Protein AF-A0A812LMK4-F1 (afdb_monomer_lite)

Radius of gyration: 30.07 Å; chains: 1; bounding box: 80×80×64 Å

Foldseek 3Di:
DFFDQAPPPRDGDPAFAAALPPRGTHHPVRCCVPVNQWGQANAPRDTDRAFDADSVHRGTHHPVRVCVVPPQDDPPDDRPPDDHDDDPDPPDDDDDDDDDDDDDDDDDDDDDDDDDDYDDDDDDDDDDDDDDDDDDDDDDDDDDDPPPDDDQDALVNDDPDDPLVPADPPPDQFQKKKKFQADFADFQVNVVVQCVVVPCQQQWFKKAFGHDPVVRTTSGIMMTGGPDSVSVVVCQVVQQQDDDPDDPDPTRMHMDRDNQGDDLRVLVVVVVVVVPDCPDPRNDMWGDDSSHTDDSVVVSVVSD

Structure (mmCIF, N/CA/C/O backbone):
data_AF-A0A812LMK4-F1
#
_entry.id   AF-A0A812LMK4-F1
#
loop_
_atom_site.group_PDB
_atom_site.id
_atom_site.type_symbol
_atom_site.label_atom_id
_atom_site.label_alt_id
_atom_site.label_comp_id
_atom_site.label_asym_id
_atom_site.label_entity_id
_atom_site.label_seq_id
_atom_site.pdbx_PDB_ins_code
_atom_site.Cartn_x
_atom_site.Cartn_y
_atom_site.Cartn_z
_atom_site.occupancy
_atom_site.B_iso_or_equiv
_atom_site.auth_seq_id
_atom_site.auth_comp_id
_atom_site.auth_asym_id
_atom_site.auth_atom_id
_atom_site.pdbx_PDB_model_num
ATOM 1 N N . MET A 1 1 ? 14.049 11.723 -18.319 1.00 48.22 1 MET A N 1
ATOM 2 C CA . MET A 1 1 ? 13.308 11.127 -17.183 1.00 48.22 1 MET A CA 1
ATOM 3 C C . MET A 1 1 ? 12.094 10.410 -17.732 1.00 48.22 1 MET A C 1
ATOM 5 O O . MET A 1 1 ? 11.567 10.902 -18.722 1.00 48.22 1 MET A O 1
ATOM 9 N N . PRO A 1 2 ? 11.688 9.249 -17.190 1.00 49.47 2 PRO A N 1
ATOM 10 C CA . PRO A 1 2 ? 10.484 8.586 -17.672 1.00 49.47 2 PRO A CA 1
ATOM 11 C C . PRO A 1 2 ? 9.260 9.469 -17.378 1.00 49.47 2 PRO A C 1
ATOM 13 O O . PRO A 1 2 ? 9.225 10.115 -16.329 1.00 49.47 2 PRO A O 1
ATOM 16 N N . PRO A 1 3 ? 8.274 9.523 -18.282 1.00 64.25 3 PRO A N 1
ATOM 17 C CA . PRO A 1 3 ? 7.123 10.398 -18.125 1.00 64.25 3 PRO A CA 1
ATOM 18 C C . PRO A 1 3 ? 6.244 9.942 -16.951 1.00 64.25 3 PRO A C 1
ATOM 20 O O . PRO A 1 3 ? 5.856 8.773 -16.866 1.00 64.25 3 PRO A O 1
ATOM 23 N N . ALA A 1 4 ? 5.902 10.864 -16.051 1.00 76.88 4 ALA A N 1
ATOM 24 C CA . ALA A 1 4 ? 5.037 10.598 -14.902 1.00 76.88 4 ALA A CA 1
ATOM 25 C C . ALA A 1 4 ? 3.562 10.823 -15.270 1.00 76.88 4 ALA A C 1
ATOM 27 O O . ALA A 1 4 ? 3.239 11.708 -16.065 1.00 76.88 4 ALA A O 1
ATOM 28 N N . SER A 1 5 ? 2.656 10.018 -14.706 1.00 90.25 5 SER A N 1
ATOM 29 C CA . SER A 1 5 ? 1.217 10.213 -14.906 1.00 90.25 5 SER A CA 1
ATOM 30 C C . SER A 1 5 ? 0.716 11.363 -14.033 1.00 90.25 5 SER A C 1
ATOM 32 O O . SER A 1 5 ? 0.919 11.376 -12.816 1.00 90.25 5 SER A O 1
ATOM 34 N N . CYS A 1 6 ? 0.063 12.344 -14.653 1.00 91.69 6 CYS A N 1
ATOM 35 C CA . CYS A 1 6 ? -0.565 13.444 -13.937 1.00 91.69 6 CYS A CA 1
ATOM 36 C C . CYS A 1 6 ? -1.786 12.967 -13.150 1.00 91.69 6 CYS A C 1
ATOM 38 O O . CYS A 1 6 ? -2.730 12.424 -13.716 1.00 91.69 6 CYS A O 1
ATOM 40 N N . THR A 1 7 ? -1.829 13.290 -11.859 1.00 92.50 7 THR A N 1
ATOM 41 C CA . THR A 1 7 ? -2.950 12.946 -10.966 1.00 92.50 7 THR A CA 1
ATOM 42 C C . THR A 1 7 ? -4.293 13.500 -11.460 1.00 92.50 7 THR A C 1
ATOM 44 O O . THR A 1 7 ? -5.336 12.890 -11.236 1.00 92.50 7 THR A O 1
ATOM 47 N N . ARG A 1 8 ? -4.277 14.634 -12.174 1.00 90.00 8 ARG A N 1
ATOM 48 C CA . ARG A 1 8 ? -5.484 15.307 -12.666 1.00 90.00 8 ARG A CA 1
ATOM 49 C C . ARG A 1 8 ? -5.922 14.812 -14.044 1.00 90.00 8 ARG A C 1
ATOM 51 O O . ARG A 1 8 ? -7.017 14.280 -14.166 1.00 90.00 8 ARG A O 1
ATOM 58 N N . CYS A 1 9 ? -5.095 14.972 -15.080 1.00 92.88 9 CYS A N 1
ATOM 59 C CA . CYS A 1 9 ? -5.485 14.590 -16.445 1.00 92.88 9 CYS A CA 1
ATOM 60 C C . CYS A 1 9 ? -5.206 13.122 -16.790 1.00 92.88 9 CYS A C 1
ATOM 62 O O . CYS A 1 9 ? -5.562 12.693 -17.883 1.00 92.88 9 CYS A O 1
ATOM 64 N N . ARG A 1 10 ? -4.551 12.365 -15.897 1.00 91.69 10 ARG A N 1
ATOM 65 C CA . ARG A 1 10 ? -4.157 10.952 -16.072 1.00 91.69 10 ARG A CA 1
ATOM 66 C C . ARG A 1 10 ? -3.216 10.680 -17.252 1.00 91.69 10 ARG A C 1
ATOM 68 O O . ARG A 1 10 ? -2.856 9.533 -17.495 1.00 91.69 10 ARG A O 1
ATOM 75 N N . GLN A 1 11 ? -2.765 11.718 -17.955 1.00 91.12 11 GLN A N 1
ATOM 76 C CA . GLN A 1 11 ? -1.810 11.601 -19.051 1.00 91.12 11 GLN A CA 1
ATOM 77 C C . GLN A 1 11 ? -0.378 11.515 -18.523 1.00 91.12 11 GLN A C 1
ATOM 79 O O . GLN A 1 11 ? -0.018 12.185 -17.553 1.00 91.12 11 GLN A O 1
ATOM 84 N N . HIS A 1 12 ? 0.446 10.737 -19.220 1.00 89.19 12 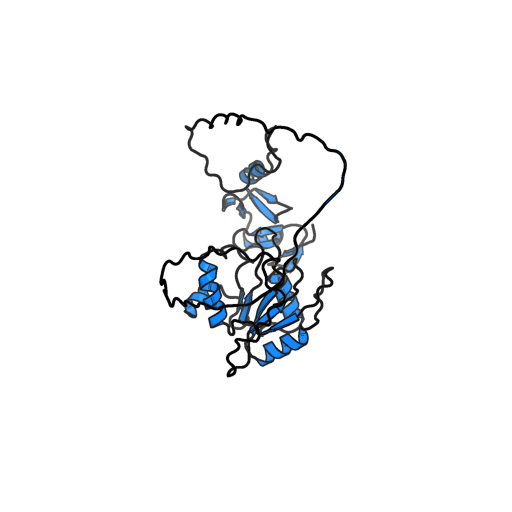HIS A N 1
ATOM 85 C CA . HIS A 1 12 ? 1.892 10.747 -19.048 1.00 89.19 12 HIS A CA 1
ATOM 86 C C . HIS A 1 12 ? 2.472 12.041 -19.619 1.00 89.19 12 HIS A C 1
ATOM 88 O O . HIS A 1 12 ? 2.203 12.402 -20.766 1.00 89.19 12 HIS A O 1
ATOM 94 N N . LYS A 1 13 ? 3.242 12.760 -18.804 1.00 86.56 13 LYS A N 1
ATOM 95 C CA . LYS A 1 13 ? 3.843 14.045 -19.167 1.00 86.56 13 LYS A CA 1
ATOM 96 C C . LYS A 1 13 ? 5.313 14.052 -18.766 1.00 86.56 13 LYS A C 1
ATOM 98 O O . LYS A 1 13 ? 5.702 13.454 -17.765 1.00 86.56 13 LYS A O 1
ATOM 103 N N . GLU A 1 14 ? 6.123 14.732 -19.567 1.00 81.75 14 GLU A N 1
ATOM 104 C CA . GLU A 1 14 ? 7.568 14.849 -19.339 1.00 81.75 14 GLU A CA 1
ATOM 105 C C . GLU A 1 14 ? 7.916 15.950 -18.333 1.00 81.75 14 GLU A C 1
ATOM 107 O O . GLU A 1 14 ? 8.975 15.902 -17.714 1.00 81.75 14 GLU A O 1
ATOM 112 N N . TYR A 1 15 ? 7.018 16.926 -18.151 1.00 81.56 15 TYR A N 1
ATOM 113 C CA . TYR A 1 15 ? 7.233 18.078 -17.285 1.00 81.56 15 TYR A CA 1
ATOM 114 C C . TYR A 1 15 ? 6.087 18.276 -16.287 1.00 81.56 15 TYR A C 1
ATOM 116 O O . TYR A 1 15 ? 4.902 18.218 -16.634 1.00 81.56 15 TYR A O 1
ATOM 124 N N . GLY A 1 16 ? 6.455 18.522 -15.033 1.00 88.94 16 GLY A N 1
ATOM 125 C CA . GLY A 1 16 ? 5.543 18.696 -13.910 1.00 88.94 16 GLY A CA 1
ATOM 126 C C . GLY A 1 16 ? 6.277 18.570 -12.582 1.00 88.94 16 GLY A C 1
ATOM 127 O O . GLY A 1 16 ? 7.503 18.504 -12.553 1.00 88.94 16 GLY A O 1
ATOM 128 N N . HIS A 1 17 ? 5.533 18.565 -11.482 1.00 90.69 17 HIS A N 1
ATOM 129 C CA . HIS A 1 17 ? 6.106 18.499 -10.141 1.00 90.69 17 HIS A CA 1
ATOM 130 C C . HIS A 1 17 ? 5.166 17.812 -9.150 1.00 90.69 17 HIS A C 1
ATOM 132 O O . HIS A 1 17 ? 3.952 17.742 -9.350 1.00 90.69 17 HIS A O 1
ATOM 138 N N . ARG A 1 18 ? 5.738 17.315 -8.055 1.00 90.75 18 ARG A N 1
ATOM 139 C CA . ARG A 1 18 ? 5.025 16.836 -6.877 1.00 90.75 18 ARG A CA 1
ATOM 140 C C . ARG A 1 18 ? 4.669 18.000 -5.980 1.00 90.75 18 ARG A C 1
ATOM 142 O O . ARG A 1 18 ? 5.519 18.821 -5.626 1.00 90.75 18 ARG A O 1
ATOM 149 N N . ASP A 1 19 ? 3.419 18.005 -5.560 1.00 87.88 19 ASP A N 1
ATOM 150 C CA . ASP A 1 19 ? 2.980 18.846 -4.466 1.00 87.88 19 ASP A CA 1
ATOM 151 C C . ASP A 1 19 ? 3.606 18.378 -3.146 1.00 87.88 19 ASP A C 1
ATOM 153 O O . ASP A 1 19 ? 3.711 17.184 -2.869 1.00 87.88 19 ASP A O 1
ATOM 157 N N . VAL A 1 20 ? 4.048 19.322 -2.321 1.00 85.75 20 VAL A N 1
ATOM 158 C CA . VAL A 1 20 ? 4.831 19.013 -1.114 1.00 85.75 20 VAL A CA 1
ATOM 159 C C . VAL A 1 20 ? 3.945 18.523 0.038 1.00 85.75 20 VAL A C 1
ATOM 161 O O . VAL A 1 20 ? 4.450 17.900 0.976 1.00 85.75 20 VAL A O 1
ATOM 164 N N . ASP A 1 21 ? 2.645 18.810 -0.024 1.00 83.75 21 ASP A N 1
ATOM 165 C CA . ASP A 1 21 ? 1.683 18.441 1.013 1.00 83.75 21 ASP A CA 1
ATOM 166 C C . ASP A 1 21 ? 1.002 17.104 0.666 1.00 83.75 21 ASP A C 1
ATOM 168 O O . ASP A 1 21 ? 0.981 16.189 1.486 1.00 83.75 21 ASP A O 1
ATOM 172 N N . SER A 1 22 ? 0.513 16.953 -0.568 1.00 85.94 22 SER A N 1
ATOM 173 C CA . SER A 1 22 ? -0.200 15.754 -1.037 1.00 85.94 22 SER A CA 1
ATOM 174 C C . SER A 1 22 ? 0.688 14.692 -1.689 1.00 85.94 22 SER A C 1
ATOM 176 O O . SER A 1 22 ? 0.255 13.553 -1.845 1.00 85.94 22 SER A O 1
ATOM 178 N N . LEU A 1 23 ? 1.922 15.036 -2.078 1.00 85.94 23 LEU A N 1
ATOM 179 C CA . LEU A 1 23 ? 2.872 14.176 -2.808 1.00 85.94 23 LEU A CA 1
ATOM 180 C C . LEU A 1 23 ? 2.406 13.732 -4.202 1.00 85.94 23 LEU A C 1
ATOM 182 O O . LEU A 1 23 ? 3.125 13.004 -4.895 1.00 85.94 23 LEU A O 1
ATOM 186 N N . TYR A 1 24 ? 1.234 14.189 -4.634 1.00 89.69 24 TYR A N 1
ATOM 187 C CA . TYR A 1 24 ? 0.709 13.938 -5.961 1.00 89.69 24 TYR A CA 1
ATOM 188 C C . TYR A 1 24 ? 1.512 14.692 -7.008 1.00 89.69 24 TYR A C 1
ATOM 190 O O . TYR A 1 24 ? 1.850 15.863 -6.836 1.00 89.69 24 TYR A O 1
ATOM 198 N N . TRP A 1 25 ? 1.810 14.001 -8.107 1.00 92.31 25 TRP A N 1
ATOM 199 C CA . TRP A 1 25 ? 2.475 14.598 -9.253 1.00 92.31 25 TRP A CA 1
ATOM 200 C C . TRP A 1 25 ? 1.433 15.225 -10.179 1.00 92.31 25 TRP A C 1
ATOM 202 O O . TRP A 1 25 ? 0.443 14.585 -10.563 1.00 92.31 25 TRP A O 1
ATOM 212 N N . TYR A 1 26 ? 1.655 16.481 -10.543 1.00 91.56 26 TYR A N 1
ATOM 213 C CA . TYR A 1 26 ? 0.824 17.230 -11.473 1.00 91.56 26 TYR A CA 1
ATOM 214 C C . TYR A 1 26 ? 1.679 17.707 -12.637 1.00 91.56 26 TYR A C 1
ATOM 216 O O . TYR A 1 26 ? 2.778 18.226 -12.435 1.00 91.56 26 TYR A O 1
ATOM 224 N N . CYS A 1 27 ? 1.158 17.572 -13.857 1.00 92.75 27 CYS A N 1
ATOM 225 C CA . CYS A 1 27 ? 1.769 18.253 -14.983 1.00 92.75 27 CYS A CA 1
ATOM 226 C C . CYS A 1 27 ? 1.567 19.761 -14.835 1.00 92.75 27 CYS A C 1
ATOM 228 O O . CYS A 1 27 ? 0.616 20.216 -14.190 1.00 92.75 27 CYS A O 1
ATOM 230 N N . GLU A 1 28 ? 2.455 20.519 -15.462 1.00 87.81 28 GLU A N 1
ATOM 231 C CA . GLU A 1 28 ? 2.482 21.977 -15.367 1.00 87.81 28 GLU A CA 1
ATOM 232 C C . GLU A 1 28 ? 1.136 22.617 -15.741 1.00 87.81 28 GLU A C 1
ATOM 234 O O . GLU A 1 28 ? 0.594 23.400 -14.962 1.00 87.81 28 GLU A O 1
ATOM 239 N N . ASP A 1 29 ? 0.536 22.195 -16.859 1.00 90.06 29 ASP A N 1
ATOM 240 C CA . ASP A 1 29 ? -0.760 22.712 -17.319 1.00 90.06 29 ASP A CA 1
ATOM 241 C C . ASP A 1 29 ? -1.869 22.489 -16.280 1.00 90.06 29 ASP A C 1
ATOM 243 O O . ASP A 1 29 ? -2.577 23.416 -15.891 1.00 90.06 29 ASP A O 1
ATOM 247 N N . CYS A 1 30 ? -1.989 21.257 -15.768 1.00 90.75 30 CYS A N 1
ATOM 248 C CA . CYS A 1 30 ? -3.013 20.899 -14.787 1.00 90.75 30 CYS A CA 1
ATOM 249 C C . CYS A 1 30 ? -2.839 21.642 -13.465 1.00 90.75 30 CYS A C 1
ATOM 251 O O . CYS A 1 30 ? -3.836 21.971 -12.818 1.00 90.75 30 CYS A O 1
ATOM 253 N N . TRP A 1 31 ? -1.593 21.884 -13.056 1.00 88.12 31 TRP A N 1
ATOM 254 C CA . TRP A 1 31 ? -1.306 22.664 -11.863 1.00 88.12 31 TRP A CA 1
ATOM 255 C C . TRP A 1 31 ? -1.716 24.124 -12.047 1.00 88.12 31 TRP A C 1
ATOM 257 O O . TRP A 1 31 ? -2.435 24.667 -11.210 1.00 88.12 31 TRP A O 1
ATOM 267 N N . LEU A 1 32 ? -1.316 24.750 -13.158 1.00 87.00 32 LEU A N 1
ATOM 268 C CA . LEU A 1 32 ? -1.630 26.150 -13.441 1.00 87.00 32 LEU A CA 1
ATOM 269 C C . LEU A 1 32 ? -3.138 26.393 -13.540 1.00 87.00 32 LEU A C 1
ATOM 271 O O . LEU A 1 32 ? -3.617 27.403 -13.028 1.00 87.00 32 LEU A O 1
ATOM 275 N N . THR A 1 33 ? -3.896 25.466 -14.130 1.00 86.81 33 THR A N 1
ATOM 276 C CA . THR A 1 33 ? -5.360 25.581 -14.212 1.00 86.81 33 THR A CA 1
ATOM 277 C C . THR A 1 33 ? -6.044 25.456 -12.849 1.00 86.81 33 THR A C 1
ATOM 279 O O . THR A 1 33 ? -7.076 26.083 -12.630 1.00 86.81 33 THR A O 1
ATOM 282 N N . PHE A 1 34 ? -5.510 24.642 -11.933 1.00 83.00 34 PHE A N 1
ATOM 283 C CA . PHE A 1 34 ? -6.171 24.347 -10.657 1.00 83.00 34 PHE A CA 1
ATOM 284 C C . PHE A 1 34 ? -5.711 25.230 -9.491 1.00 83.00 34 PHE A C 1
ATOM 286 O O . PHE A 1 34 ? -6.539 25.714 -8.726 1.00 83.00 34 PHE A O 1
ATOM 293 N N . CYS A 1 35 ? -4.401 25.432 -9.356 1.00 78.12 35 CYS A N 1
ATOM 294 C CA . CYS A 1 35 ? -3.768 26.136 -8.237 1.00 78.12 35 CYS A CA 1
ATOM 295 C C . CYS A 1 35 ? -3.239 27.527 -8.627 1.00 78.12 35 CYS A C 1
ATOM 297 O O . CYS A 1 35 ? -2.889 28.326 -7.756 1.00 78.12 35 CYS A O 1
ATOM 299 N N . GLY A 1 36 ? -3.144 27.827 -9.927 1.00 84.25 36 GLY A N 1
ATOM 300 C CA . GLY A 1 36 ? -2.504 29.042 -10.427 1.00 84.25 36 GLY A CA 1
ATOM 301 C C . GLY A 1 36 ? -0.974 29.003 -10.329 1.00 84.25 36 GLY A C 1
ATOM 302 O O . GLY A 1 36 ? -0.349 27.947 -10.212 1.00 84.25 36 GLY A O 1
ATOM 303 N N . ARG A 1 37 ? -0.339 30.182 -10.398 1.00 83.00 37 ARG A N 1
ATOM 304 C CA . ARG A 1 37 ? 1.133 30.308 -10.423 1.00 83.00 37 ARG A CA 1
ATOM 305 C C . ARG A 1 37 ? 1.803 30.075 -9.066 1.00 83.00 37 ARG A C 1
ATOM 307 O O . ARG A 1 37 ? 2.982 29.743 -9.027 1.00 83.00 37 ARG A O 1
ATOM 314 N N . ARG A 1 38 ? 1.072 30.228 -7.957 1.00 87.56 38 ARG A N 1
ATOM 315 C CA . ARG A 1 38 ? 1.639 30.092 -6.609 1.00 87.56 38 ARG A CA 1
ATOM 316 C C . ARG A 1 38 ? 1.820 28.620 -6.240 1.00 87.56 38 ARG A C 1
ATOM 318 O O . ARG A 1 38 ? 0.900 27.819 -6.364 1.00 87.56 38 ARG A O 1
ATOM 325 N N . ARG A 1 39 ? 3.008 28.278 -5.749 1.00 90.69 39 ARG A N 1
ATOM 326 C CA . ARG A 1 39 ? 3.435 26.930 -5.359 1.00 90.69 39 ARG A CA 1
ATOM 327 C C . ARG A 1 39 ? 4.081 26.949 -3.991 1.00 90.69 39 ARG A C 1
ATOM 329 O O . ARG A 1 39 ? 4.723 27.926 -3.599 1.00 90.69 39 ARG A O 1
ATOM 336 N N . ARG A 1 40 ? 3.911 25.862 -3.242 1.00 92.31 40 ARG A N 1
ATOM 337 C CA . ARG A 1 40 ? 4.581 25.701 -1.956 1.00 92.31 40 ARG A CA 1
ATOM 338 C C . ARG A 1 40 ? 6.013 25.242 -2.200 1.00 92.31 40 ARG A C 1
ATOM 340 O O . ARG A 1 40 ? 6.237 24.200 -2.801 1.00 92.31 40 ARG A O 1
ATOM 347 N N . CYS A 1 41 ? 6.988 26.005 -1.715 1.00 93.81 41 CYS A N 1
ATOM 348 C CA . CYS A 1 41 ? 8.391 25.608 -1.796 1.00 93.81 41 CYS A CA 1
ATOM 349 C C . CYS A 1 41 ? 8.659 24.368 -0.930 1.00 93.81 41 CYS A C 1
ATOM 351 O O . CYS A 1 41 ? 8.335 24.362 0.261 1.00 93.81 41 CYS A O 1
ATOM 353 N N . ALA A 1 42 ? 9.319 23.353 -1.488 1.00 90.56 42 ALA A N 1
ATOM 354 C CA . ALA A 1 42 ? 9.650 22.127 -0.763 1.00 90.56 42 ALA A CA 1
ATOM 355 C C . ALA A 1 42 ? 10.645 22.326 0.392 1.00 90.56 42 ALA A C 1
ATOM 357 O O . ALA A 1 42 ? 10.665 21.524 1.328 1.00 90.56 42 ALA A O 1
ATOM 358 N N . LEU A 1 43 ? 11.434 23.406 0.359 1.00 89.50 43 LEU A N 1
ATOM 359 C CA . LEU A 1 43 ? 12.387 23.741 1.416 1.00 89.50 43 LEU A CA 1
ATOM 360 C C . LEU A 1 43 ? 11.768 24.633 2.501 1.00 89.50 43 LEU A C 1
ATOM 362 O O . LEU A 1 43 ? 11.670 24.218 3.650 1.00 89.50 43 LEU A O 1
ATOM 366 N N . CYS A 1 44 ? 11.339 25.851 2.154 1.00 92.25 44 CYS A N 1
ATOM 367 C CA . CYS A 1 44 ? 10.867 26.830 3.144 1.00 92.25 44 CYS A CA 1
ATOM 368 C C . CYS A 1 44 ? 9.364 26.761 3.444 1.00 92.25 44 CYS A C 1
ATOM 370 O O . CYS A 1 44 ? 8.886 27.503 4.296 1.00 92.25 44 CYS A O 1
ATOM 372 N N . ARG A 1 45 ? 8.606 25.914 2.733 1.00 92.44 45 ARG A N 1
ATOM 373 C CA . ARG A 1 45 ? 7.150 25.723 2.884 1.00 92.44 45 ARG A CA 1
ATOM 374 C C . ARG A 1 45 ? 6.284 26.964 2.635 1.00 92.44 45 ARG A C 1
ATOM 376 O O . ARG A 1 45 ? 5.066 26.881 2.785 1.00 92.44 45 ARG A O 1
ATOM 383 N N . ALA A 1 46 ? 6.862 28.080 2.194 1.00 91.38 46 ALA A N 1
ATOM 384 C CA . ALA A 1 46 ? 6.122 29.278 1.809 1.00 91.38 46 ALA A CA 1
ATOM 385 C C . ALA A 1 46 ? 5.505 29.142 0.405 1.00 91.38 46 ALA A C 1
ATOM 387 O O . ALA A 1 46 ? 6.109 28.540 -0.486 1.00 91.38 46 ALA A O 1
ATOM 388 N N . LEU A 1 47 ? 4.326 29.744 0.207 1.00 92.69 47 LEU A N 1
ATOM 389 C CA . LEU A 1 47 ? 3.701 29.908 -1.109 1.00 92.69 47 LEU A CA 1
ATOM 390 C C . LEU A 1 47 ? 4.377 31.049 -1.874 1.00 92.69 47 LEU A C 1
ATOM 392 O O . LEU A 1 47 ? 4.312 32.205 -1.445 1.00 92.69 47 LEU A O 1
ATOM 396 N N . LYS A 1 48 ? 4.990 30.724 -3.008 1.00 94.19 48 LYS A N 1
ATOM 397 C CA . LYS A 1 48 ? 5.748 31.631 -3.876 1.00 94.19 48 LYS A CA 1
ATOM 398 C C . LYS A 1 48 ? 5.326 31.416 -5.331 1.00 94.19 48 LYS A C 1
ATOM 400 O O . LYS A 1 48 ? 4.814 30.359 -5.667 1.00 94.19 48 LYS A O 1
ATOM 405 N N . ASP A 1 49 ? 5.477 32.425 -6.162 1.00 91.94 49 ASP A N 1
ATOM 406 C CA . ASP A 1 49 ? 5.071 32.465 -7.573 1.00 91.94 49 ASP A CA 1
ATOM 407 C C . ASP A 1 49 ? 6.218 32.172 -8.549 1.00 91.94 49 ASP A C 1
ATOM 409 O O . ASP A 1 49 ? 5.961 31.720 -9.662 1.00 91.94 49 ASP A O 1
ATOM 413 N N . GLU A 1 50 ? 7.467 32.348 -8.114 1.00 88.75 50 GLU A N 1
ATOM 414 C CA . GLU A 1 50 ? 8.663 32.082 -8.918 1.00 88.75 50 GLU A CA 1
ATOM 415 C C . GLU A 1 50 ? 9.589 31.038 -8.284 1.00 88.75 50 GLU A C 1
ATOM 417 O O . GLU A 1 50 ? 9.820 31.017 -7.066 1.00 88.75 50 GLU A O 1
ATOM 422 N N . GLY A 1 51 ? 10.129 30.150 -9.122 1.00 91.06 51 GLY A N 1
ATOM 423 C CA . GLY A 1 51 ? 10.961 29.039 -8.683 1.00 91.06 51 GLY A CA 1
ATOM 424 C C . GLY A 1 51 ? 11.222 27.992 -9.760 1.00 91.06 51 GLY A C 1
ATOM 425 O O . GLY A 1 51 ? 10.727 28.093 -10.880 1.00 91.06 51 GLY A O 1
ATOM 426 N N . HIS A 1 52 ? 11.968 26.956 -9.388 1.00 87.56 52 HIS A N 1
ATOM 427 C CA . HIS A 1 52 ? 12.379 25.867 -10.268 1.00 87.56 52 HIS A CA 1
ATOM 428 C C . HIS A 1 52 ? 11.936 24.509 -9.727 1.00 87.56 52 HIS A C 1
ATOM 430 O O . HIS A 1 52 ? 11.856 24.288 -8.517 1.00 87.56 52 HIS A O 1
ATOM 436 N N . VAL A 1 53 ? 11.663 23.585 -10.647 1.00 85.56 53 VAL A N 1
ATOM 437 C CA . VAL A 1 53 ? 11.421 22.180 -10.323 1.00 85.56 53 VAL A CA 1
ATOM 438 C C . VAL A 1 53 ? 12.747 21.436 -10.343 1.00 85.56 53 VAL A C 1
ATOM 440 O O . VAL A 1 53 ? 13.479 21.474 -11.332 1.00 85.56 53 VAL A O 1
ATOM 443 N N . ASP A 1 54 ? 13.038 20.728 -9.257 1.00 82.25 54 ASP A N 1
ATOM 444 C CA . ASP A 1 54 ? 14.110 19.751 -9.240 1.00 82.25 54 ASP A CA 1
ATOM 445 C C . ASP A 1 54 ? 13.735 18.567 -10.112 1.00 82.25 54 ASP A C 1
ATOM 447 O O . ASP A 1 54 ? 12.853 17.795 -9.755 1.00 82.25 54 ASP A O 1
ATOM 451 N N . GLN A 1 55 ? 14.445 18.392 -11.217 1.00 76.12 55 GLN A N 1
ATOM 452 C CA . GLN A 1 55 ? 14.223 17.265 -12.108 1.00 76.12 55 GLN A CA 1
ATOM 453 C C . GLN A 1 55 ? 14.446 15.922 -11.381 1.00 76.12 55 GLN A C 1
ATOM 455 O O . GLN A 1 55 ? 13.763 14.948 -11.657 1.00 76.12 55 GLN A O 1
ATOM 460 N N . VAL A 1 56 ? 15.362 15.841 -10.410 1.00 72.69 56 VAL A N 1
ATOM 461 C CA . VAL A 1 56 ? 15.690 14.573 -9.731 1.00 72.69 56 VAL A CA 1
ATOM 462 C C . VAL A 1 56 ? 14.630 14.169 -8.706 1.00 72.69 56 VAL A C 1
ATOM 464 O O . VAL A 1 56 ? 14.339 12.983 -8.549 1.00 72.69 56 VAL A O 1
ATOM 467 N N . LEU A 1 57 ? 14.088 15.137 -7.966 1.00 78.31 57 LEU A N 1
ATOM 468 C CA . LEU A 1 57 ? 13.132 14.888 -6.880 1.00 78.31 57 LEU A CA 1
ATOM 469 C C . LEU A 1 57 ? 11.679 15.205 -7.261 1.00 78.31 57 LEU A C 1
ATOM 471 O O . LEU A 1 57 ? 10.771 14.938 -6.473 1.00 78.31 57 LEU A O 1
ATOM 475 N N . ASP A 1 58 ? 11.470 15.790 -8.437 1.00 86.75 58 ASP A N 1
ATOM 476 C CA . ASP A 1 58 ? 10.220 16.366 -8.932 1.00 86.75 58 ASP A CA 1
ATOM 477 C C . ASP A 1 58 ? 9.603 17.421 -8.001 1.00 86.75 58 ASP A C 1
ATOM 479 O O . ASP A 1 58 ? 8.418 17.703 -8.108 1.00 86.75 58 ASP A O 1
ATOM 483 N N . TYR A 1 59 ? 10.346 18.012 -7.064 1.00 91.12 59 TYR A N 1
ATOM 484 C CA . TYR A 1 59 ? 9.797 19.031 -6.163 1.00 91.12 59 TYR A CA 1
ATOM 485 C C . TYR A 1 59 ? 10.060 20.440 -6.669 1.00 91.12 59 TYR A C 1
ATOM 487 O O . TYR A 1 59 ? 11.139 20.741 -7.174 1.00 91.12 59 TYR A O 1
ATOM 495 N N . TRP A 1 60 ? 9.094 21.329 -6.456 1.00 92.81 60 TRP A N 1
ATOM 496 C CA . TRP A 1 60 ? 9.258 22.747 -6.742 1.00 92.81 60 TRP A CA 1
ATOM 497 C C . TRP A 1 60 ? 9.892 23.504 -5.563 1.00 92.81 60 TRP A C 1
ATOM 499 O O . TRP A 1 60 ? 9.513 23.330 -4.399 1.00 92.81 60 TRP A O 1
ATOM 509 N N . TYR A 1 61 ? 10.846 24.382 -5.865 1.00 91.12 61 TYR A N 1
ATOM 510 C CA . TYR A 1 61 ? 11.542 25.247 -4.915 1.00 91.12 61 TYR A CA 1
ATOM 511 C C . TYR A 1 61 ? 11.458 26.693 -5.387 1.00 91.12 61 TYR A C 1
ATOM 513 O O . TYR A 1 61 ? 11.691 26.970 -6.558 1.00 91.12 61 TYR A O 1
ATOM 521 N N . CYS A 1 62 ? 11.198 27.632 -4.477 1.00 95.31 62 CYS A N 1
ATOM 522 C CA . CYS A 1 62 ? 11.287 29.049 -4.824 1.00 95.31 62 CYS A CA 1
ATOM 523 C C . CYS A 1 62 ? 12.734 29.455 -5.145 1.00 95.31 62 CYS A C 1
ATOM 525 O O . CYS A 1 62 ? 13.661 28.839 -4.610 1.00 95.31 62 CYS A O 1
ATOM 527 N N . LEU A 1 63 ? 12.927 30.508 -5.950 1.00 88.88 63 LEU A N 1
ATOM 528 C CA . LEU A 1 63 ? 14.258 30.933 -6.425 1.00 88.88 63 LEU A CA 1
ATOM 529 C C . LEU A 1 63 ? 15.322 31.014 -5.306 1.00 88.88 63 LEU A C 1
ATOM 531 O O . LEU A 1 63 ? 16.327 30.316 -5.413 1.00 88.88 63 LEU A O 1
ATOM 535 N N . PRO A 1 64 ? 15.088 31.676 -4.148 1.00 90.31 64 PRO A N 1
ATOM 536 C CA . PRO A 1 64 ? 16.113 31.752 -3.098 1.00 90.31 64 PRO A CA 1
ATOM 537 C C . PRO A 1 64 ? 16.479 30.395 -2.474 1.00 90.31 64 PRO A C 1
ATOM 539 O O . PRO A 1 64 ? 17.588 30.196 -1.978 1.00 90.31 64 PRO A O 1
ATOM 542 N N . CYS A 1 65 ? 15.524 29.459 -2.433 1.00 89.56 65 CYS A N 1
ATOM 543 C CA . CYS A 1 65 ? 15.761 28.107 -1.927 1.00 89.56 65 CYS A CA 1
ATOM 544 C C . CYS A 1 65 ? 16.451 27.225 -2.967 1.00 89.56 65 CYS A C 1
ATOM 546 O O . CYS A 1 65 ? 17.214 26.340 -2.585 1.00 89.56 65 CYS A O 1
ATOM 548 N N . TRP A 1 66 ? 16.172 27.460 -4.250 1.00 88.12 66 TRP A N 1
ATOM 549 C CA . TRP A 1 66 ? 16.846 26.806 -5.360 1.00 88.12 66 TRP A CA 1
ATOM 550 C C . TRP A 1 66 ? 18.318 27.210 -5.411 1.00 88.12 66 TRP A C 1
ATOM 552 O O . TRP A 1 66 ? 19.169 26.332 -5.331 1.00 88.12 66 TRP A O 1
ATOM 562 N N . ASP A 1 67 ? 18.616 28.510 -5.382 1.00 82.81 67 ASP A N 1
ATOM 563 C CA . ASP A 1 67 ? 19.990 29.026 -5.429 1.00 82.81 67 ASP A CA 1
ATOM 564 C C . ASP A 1 67 ? 20.842 28.483 -4.283 1.00 82.81 67 ASP A C 1
ATOM 566 O O . ASP A 1 67 ? 21.966 28.035 -4.489 1.00 82.81 67 ASP A O 1
ATOM 570 N N . ARG A 1 68 ? 20.287 28.434 -3.065 1.00 81.19 68 ARG A N 1
ATOM 571 C CA . ARG A 1 68 ? 20.973 27.843 -1.906 1.00 81.19 68 ARG A CA 1
ATOM 572 C C . ARG A 1 68 ? 21.248 26.350 -2.089 1.00 81.19 68 ARG A C 1
ATOM 574 O O . ARG A 1 68 ? 22.231 25.840 -1.565 1.00 81.19 68 ARG A O 1
ATOM 581 N N . ARG A 1 69 ? 20.352 25.647 -2.776 1.00 77.38 69 ARG A N 1
ATOM 582 C CA . ARG A 1 69 ? 20.436 24.204 -3.001 1.00 77.38 69 ARG A CA 1
ATOM 583 C C . ARG A 1 69 ? 21.406 23.848 -4.125 1.00 77.38 69 ARG A C 1
ATOM 585 O O . ARG A 1 69 ? 22.033 22.798 -4.052 1.00 77.38 69 ARG A O 1
ATOM 592 N N . THR A 1 70 ? 21.498 24.683 -5.155 1.00 76.31 70 THR A N 1
ATOM 593 C CA . THR A 1 70 ? 22.377 24.474 -6.313 1.00 76.31 70 THR A CA 1
ATOM 594 C C . THR A 1 70 ? 23.689 25.246 -6.219 1.00 76.31 70 THR A C 1
ATOM 596 O O . THR A 1 70 ? 24.511 25.141 -7.126 1.00 76.31 70 THR A O 1
ATOM 599 N N . ALA A 1 71 ? 23.897 26.019 -5.149 1.00 71.94 71 ALA A N 1
ATOM 600 C CA . ALA A 1 71 ? 25.149 26.716 -4.908 1.00 71.94 71 ALA A CA 1
ATOM 601 C C . ALA A 1 71 ? 26.317 25.713 -4.909 1.00 71.94 71 ALA A C 1
ATOM 603 O O . ALA A 1 71 ? 26.235 24.676 -4.241 1.00 71.94 71 ALA A O 1
ATOM 604 N N . PRO A 1 72 ? 27.407 25.998 -5.641 1.00 58.53 72 PRO A N 1
ATOM 605 C CA . PRO A 1 72 ? 28.592 25.158 -5.602 1.00 58.53 72 PRO A CA 1
ATOM 606 C C . PRO A 1 72 ? 29.139 25.111 -4.172 1.00 58.53 72 PRO A C 1
ATOM 608 O O . PRO A 1 72 ? 29.166 26.124 -3.469 1.00 58.53 72 PRO A O 1
ATOM 611 N N . ALA A 1 73 ? 29.569 23.924 -3.738 1.00 55.62 73 ALA A N 1
ATOM 612 C CA . ALA A 1 73 ? 30.187 23.766 -2.430 1.00 55.62 73 ALA A CA 1
ATOM 613 C C . ALA A 1 73 ? 31.420 24.686 -2.326 1.00 55.62 73 ALA A C 1
ATOM 615 O O . ALA A 1 73 ? 32.189 24.780 -3.289 1.00 55.62 73 ALA A O 1
ATOM 616 N N . PRO A 1 74 ? 31.638 25.365 -1.184 1.00 59.78 74 PRO A N 1
ATOM 617 C CA . PRO A 1 74 ? 32.852 26.141 -0.992 1.00 59.78 74 PRO A CA 1
ATOM 618 C C . PRO A 1 74 ? 34.085 25.227 -1.121 1.00 59.78 74 PRO A C 1
ATOM 620 O O . PRO A 1 74 ? 34.027 24.055 -0.726 1.00 59.78 74 PRO A O 1
ATOM 623 N N . PRO A 1 75 ? 35.202 25.735 -1.671 1.00 54.41 75 PRO A N 1
ATOM 624 C CA . PRO A 1 75 ? 36.398 24.932 -1.892 1.00 54.41 75 PRO A CA 1
ATOM 625 C C . PRO A 1 75 ? 36.879 24.316 -0.571 1.00 54.41 75 PRO A C 1
ATOM 627 O O . PRO A 1 75 ? 37.105 25.020 0.410 1.00 54.41 75 PRO A O 1
ATOM 630 N N . GLY A 1 76 ? 36.997 22.985 -0.549 1.00 60.50 76 GLY A N 1
ATOM 631 C CA . GLY A 1 76 ? 37.393 22.206 0.630 1.00 60.50 76 GLY A CA 1
ATOM 632 C C . GLY A 1 76 ? 36.259 21.465 1.351 1.00 60.50 76 GLY A C 1
ATOM 633 O O . GLY A 1 76 ? 36.547 20.693 2.263 1.00 60.50 76 GLY A O 1
ATOM 634 N N . TYR A 1 77 ? 34.994 21.629 0.943 1.00 50.44 77 TYR A N 1
ATOM 635 C CA . TYR A 1 77 ? 33.866 20.851 1.474 1.00 50.44 77 TYR A CA 1
ATOM 636 C C . TYR A 1 77 ? 33.389 19.763 0.499 1.00 50.44 77 TYR A C 1
ATOM 638 O O . TYR A 1 77 ? 33.368 19.944 -0.716 1.00 50.44 77 TYR A O 1
ATOM 646 N N . SER A 1 78 ? 33.004 18.610 1.061 1.00 46.50 78 SER A N 1
ATOM 647 C CA . SER A 1 78 ? 32.427 17.463 0.343 1.00 46.50 78 SER A CA 1
ATOM 648 C C . SER A 1 78 ? 31.192 17.871 -0.487 1.00 46.50 78 SER A C 1
ATOM 650 O O . SER A 1 78 ? 30.451 18.747 -0.032 1.00 46.50 78 SER A O 1
ATOM 652 N N . PRO A 1 79 ? 30.882 17.208 -1.627 1.00 48.25 79 PRO A N 1
ATOM 653 C CA . PRO A 1 79 ? 29.749 17.543 -2.511 1.00 48.25 79 PRO A CA 1
ATOM 654 C C . PRO A 1 79 ? 28.350 17.481 -1.868 1.00 48.25 79 PRO A C 1
ATOM 656 O O . PRO A 1 79 ? 27.351 17.703 -2.544 1.00 48.25 79 PRO A O 1
ATOM 659 N N . TYR A 1 80 ? 28.264 17.140 -0.580 1.00 49.44 80 TYR A N 1
ATOM 660 C CA . TYR A 1 80 ? 27.030 16.901 0.167 1.00 49.44 80 TYR A CA 1
ATOM 661 C C . TYR A 1 80 ? 26.781 17.901 1.311 1.00 49.44 80 TYR A C 1
ATOM 663 O O . TYR A 1 80 ? 26.044 17.593 2.249 1.00 49.44 80 TYR A O 1
ATOM 671 N N . TRP A 1 81 ? 27.366 19.100 1.260 1.00 38.53 81 TRP A N 1
ATOM 672 C CA . TRP A 1 81 ? 27.091 20.153 2.241 1.00 38.53 81 TRP A CA 1
ATOM 673 C C . TRP A 1 81 ? 26.027 21.160 1.749 1.00 38.53 81 TRP A C 1
ATOM 675 O O . TRP A 1 81 ? 26.310 21.848 0.768 1.00 38.53 81 TRP A O 1
ATOM 685 N N . PRO A 1 82 ? 24.867 21.352 2.432 1.00 50.38 82 PRO A N 1
ATOM 686 C CA . PRO A 1 82 ? 24.230 20.528 3.478 1.00 50.38 82 PRO A CA 1
ATOM 687 C C . PRO A 1 82 ? 22.782 20.039 3.139 1.00 50.38 82 PRO A C 1
ATOM 689 O O . PRO A 1 82 ? 22.090 20.659 2.329 1.00 50.38 82 PRO A O 1
ATOM 692 N N . PRO A 1 83 ? 22.256 18.965 3.786 1.00 40.94 83 PRO A N 1
ATOM 693 C CA . PRO A 1 83 ? 20.835 18.574 3.756 1.00 40.94 83 PRO A CA 1
ATOM 694 C C . PRO A 1 83 ? 19.995 19.275 4.863 1.00 40.94 83 PRO A C 1
ATOM 696 O O . PRO A 1 83 ? 20.553 19.947 5.732 1.00 40.94 83 PRO A O 1
ATOM 699 N N . PRO A 1 84 ? 18.645 19.188 4.829 1.00 45.53 84 PRO A N 1
ATOM 700 C CA . PRO A 1 84 ? 17.749 20.191 5.403 1.00 45.53 84 PRO A CA 1
ATOM 701 C C . PRO A 1 84 ? 17.529 19.996 6.907 1.00 45.53 84 PRO A C 1
ATOM 703 O O . PRO A 1 84 ? 17.076 18.940 7.343 1.00 45.53 84 PRO A O 1
ATOM 706 N N . GLY A 1 85 ? 17.784 21.050 7.682 1.00 46.88 85 GLY A N 1
ATOM 707 C CA . GLY A 1 85 ? 17.495 21.092 9.118 1.00 46.88 85 GLY A CA 1
ATOM 708 C C . GLY A 1 85 ? 18.710 21.474 9.953 1.00 46.88 85 GLY A C 1
ATOM 709 O O . GLY A 1 85 ? 19.220 20.664 10.714 1.00 46.88 85 GLY A O 1
ATOM 710 N N . GLY A 1 86 ? 19.169 22.714 9.813 1.00 34.44 86 GLY A N 1
ATOM 711 C CA . GLY A 1 86 ? 20.171 23.306 10.690 1.00 34.44 86 GLY A CA 1
ATOM 712 C C . GLY A 1 86 ? 19.788 24.754 10.928 1.00 34.44 86 GLY A C 1
ATOM 713 O O . GLY A 1 86 ? 20.032 25.615 10.088 1.00 34.44 86 GLY A O 1
ATOM 714 N N . TYR A 1 87 ? 19.104 24.995 12.038 1.00 40.22 87 TYR A N 1
ATOM 715 C CA . TYR A 1 87 ? 18.992 26.305 12.672 1.00 40.22 87 TYR A CA 1
ATOM 716 C C . TYR A 1 87 ? 20.374 26.969 12.664 1.00 40.22 87 TYR A C 1
ATOM 718 O O . TYR A 1 87 ? 21.366 26.353 13.054 1.00 40.22 87 TYR A O 1
ATOM 726 N N . ALA A 1 88 ? 20.438 28.215 12.195 1.00 37.59 88 ALA A N 1
ATOM 727 C CA . ALA A 1 88 ? 21.615 29.043 12.388 1.00 37.59 88 ALA A CA 1
ATOM 728 C C . ALA A 1 88 ? 21.895 29.106 13.896 1.00 37.59 88 ALA A C 1
ATOM 730 O O . ALA A 1 88 ? 21.034 29.538 14.665 1.00 37.59 88 ALA A O 1
ATOM 731 N N . ALA A 1 89 ? 23.064 28.631 14.325 1.00 39.84 89 ALA A N 1
ATOM 732 C CA . ALA A 1 89 ? 23.533 28.909 15.672 1.00 39.84 89 ALA A CA 1
ATOM 733 C C . ALA A 1 89 ? 23.704 30.436 15.807 1.00 39.84 89 ALA A C 1
ATOM 735 O O . ALA A 1 89 ? 24.222 31.063 14.876 1.00 39.84 89 ALA A O 1
ATOM 736 N N . PRO A 1 90 ? 23.261 31.056 16.914 1.00 39.09 90 PRO A N 1
ATOM 737 C CA . PRO A 1 90 ? 23.502 32.474 17.147 1.00 39.09 90 PRO A CA 1
ATOM 738 C C . PRO A 1 90 ? 25.016 32.761 17.207 1.00 39.09 90 PRO A C 1
ATOM 740 O O . PRO A 1 90 ? 25.795 31.885 17.600 1.00 39.09 90 PRO A O 1
ATOM 743 N N . PRO A 1 91 ? 25.458 33.966 16.810 1.00 40.09 91 PRO A N 1
ATOM 744 C CA . PRO A 1 91 ? 26.875 34.303 16.752 1.00 40.09 91 PRO A CA 1
ATOM 745 C C . PRO A 1 91 ? 27.452 34.362 18.173 1.00 40.09 91 PRO A C 1
ATOM 747 O O . PRO A 1 91 ? 26.965 35.130 18.999 1.00 40.09 91 PRO A O 1
ATOM 750 N N . GLY A 1 92 ? 28.478 33.556 18.472 1.00 41.09 92 GLY A N 1
ATOM 751 C CA . GLY A 1 92 ? 29.176 33.655 19.762 1.00 41.09 92 GLY A CA 1
ATOM 752 C C . GLY A 1 92 ? 30.014 32.465 20.237 1.00 41.09 92 GLY A C 1
ATOM 753 O O . GLY A 1 92 ? 30.719 32.619 21.227 1.00 41.09 92 GLY A O 1
ATOM 754 N N . TYR A 1 93 ? 29.997 31.302 19.577 1.00 36.72 93 TYR A N 1
ATOM 755 C CA . TYR A 1 93 ? 30.823 30.162 20.007 1.00 36.72 93 TYR A CA 1
ATOM 756 C C . TYR A 1 93 ? 32.063 29.971 19.118 1.00 36.72 93 TYR A C 1
ATOM 758 O O . TYR A 1 93 ? 31.909 29.828 17.902 1.00 36.72 93 TYR A O 1
ATOM 766 N N . PRO A 1 94 ? 33.287 29.944 19.685 1.00 44.50 94 PRO A N 1
ATOM 767 C CA . PRO A 1 94 ? 34.492 29.618 18.932 1.00 44.50 94 PRO A CA 1
ATOM 768 C C . PRO A 1 94 ? 34.563 28.104 18.644 1.00 44.50 94 PRO A C 1
ATOM 770 O O . PRO A 1 94 ? 34.002 27.305 19.401 1.00 44.50 94 PRO A O 1
ATOM 773 N N . PRO A 1 95 ? 35.241 27.680 17.562 1.00 44.91 95 PRO A N 1
ATOM 774 C CA . PRO A 1 95 ? 35.365 26.267 17.214 1.00 44.91 95 PRO A CA 1
ATOM 775 C C . PRO A 1 95 ? 36.232 25.510 18.240 1.00 44.91 95 PRO A C 1
ATOM 777 O O . PRO A 1 95 ? 37.221 26.066 18.726 1.00 44.91 95 PRO A O 1
ATOM 780 N N . PRO A 1 96 ? 35.916 24.240 18.562 1.00 44.56 96 PRO A N 1
ATOM 781 C CA . PRO A 1 96 ? 36.765 23.435 19.430 1.00 44.56 96 PRO A CA 1
ATOM 782 C C . PRO A 1 96 ? 38.078 23.096 18.712 1.00 44.56 96 PRO A C 1
ATOM 784 O O . PRO A 1 96 ? 38.090 22.487 17.641 1.00 44.56 96 PRO A O 1
ATOM 787 N N . GLY A 1 97 ? 39.177 23.542 19.323 1.00 34.88 97 GLY A N 1
ATOM 788 C CA . GLY A 1 97 ? 40.549 23.255 18.925 1.00 34.88 97 GLY A CA 1
ATOM 789 C C . GLY A 1 97 ? 40.905 21.769 19.011 1.00 34.88 97 GLY A C 1
ATOM 790 O O . GLY A 1 97 ? 40.212 20.966 19.635 1.00 34.88 97 GLY A O 1
ATOM 791 N N . GLY A 1 98 ? 41.992 21.427 18.321 1.00 35.38 98 GLY A N 1
ATOM 792 C CA . GLY A 1 98 ? 42.421 20.065 18.031 1.00 35.38 98 GLY A CA 1
ATOM 793 C C . GLY A 1 98 ? 42.674 19.180 19.250 1.00 35.38 98 GLY A C 1
ATOM 794 O O . GLY A 1 98 ? 43.152 19.619 20.294 1.00 35.38 98 GLY A O 1
ATOM 795 N N . TYR A 1 99 ? 42.395 17.893 19.067 1.00 37.53 99 TYR A N 1
ATOM 796 C CA . TYR A 1 99 ? 42.807 16.843 19.989 1.00 37.53 99 TYR A CA 1
ATOM 797 C C . TYR A 1 99 ? 44.254 16.409 19.684 1.00 37.53 99 TYR A C 1
ATOM 799 O O . TYR A 1 99 ? 44.589 16.222 18.511 1.00 37.53 99 TYR A O 1
ATOM 807 N N . PRO A 1 100 ? 45.114 16.229 20.703 1.00 40.09 100 PRO A N 1
ATOM 808 C CA . PRO A 1 100 ? 46.471 15.708 20.534 1.00 40.09 100 PRO A CA 1
ATOM 809 C C . PRO A 1 100 ? 46.481 14.176 20.328 1.00 40.09 100 PRO A C 1
ATOM 811 O O . PRO A 1 100 ? 45.529 13.497 20.727 1.00 40.09 100 PRO A O 1
ATOM 814 N N . PRO A 1 101 ? 47.543 13.605 19.723 1.00 44.34 101 PRO A N 1
ATOM 815 C CA . PRO A 1 101 ? 47.627 12.173 19.438 1.00 44.34 101 PRO A CA 1
ATOM 816 C C . PRO A 1 101 ? 48.007 11.351 20.686 1.00 44.34 101 PRO A C 1
ATOM 818 O O . PRO A 1 101 ? 48.778 11.829 21.522 1.00 44.34 101 PRO A O 1
ATOM 821 N N . PRO A 1 102 ? 47.529 10.097 20.818 1.00 42.59 102 PRO A N 1
ATOM 822 C CA . PRO A 1 102 ? 47.947 9.218 21.900 1.00 42.59 102 PRO A CA 1
ATOM 823 C C . PRO A 1 102 ? 49.316 8.581 21.627 1.00 42.59 102 PRO A C 1
ATOM 825 O O . PRO A 1 102 ? 49.623 8.119 20.528 1.00 42.59 102 PRO A O 1
ATOM 828 N N . LEU A 1 103 ? 50.123 8.566 22.686 1.00 33.38 103 LEU A N 1
ATOM 829 C CA . LEU A 1 103 ? 51.461 8.003 22.772 1.00 33.38 103 LEU A CA 1
ATOM 830 C C . LEU A 1 103 ? 51.435 6.486 23.045 1.00 33.38 103 LEU A C 1
ATOM 832 O O . LEU A 1 103 ? 50.599 5.990 23.796 1.00 33.38 103 LEU A O 1
ATOM 836 N N . HIS A 1 104 ? 52.488 5.844 22.539 1.00 37.81 104 HIS A N 1
ATOM 837 C CA . HIS A 1 104 ? 53.151 4.599 22.951 1.00 37.81 104 HIS A CA 1
ATOM 838 C C . HIS A 1 104 ? 52.986 3.295 22.131 1.00 37.81 104 HIS A C 1
ATOM 840 O O . HIS A 1 104 ? 51.897 2.975 21.660 1.00 37.81 104 HIS A O 1
ATOM 846 N N . PRO A 1 105 ? 54.105 2.545 21.950 1.00 46.09 105 PRO A N 1
ATOM 847 C CA . PRO A 1 105 ? 54.302 1.566 20.884 1.00 46.09 105 PRO A CA 1
ATOM 848 C C . PRO A 1 105 ? 54.212 0.100 21.346 1.00 46.09 105 PRO A C 1
ATOM 850 O O . PRO A 1 105 ? 54.535 -0.246 22.482 1.00 46.09 105 PRO A O 1
ATOM 853 N N . TYR A 1 106 ? 53.848 -0.776 20.408 1.00 32.72 106 TYR A N 1
ATOM 854 C CA . TYR A 1 106 ? 53.968 -2.231 20.529 1.00 32.72 106 TYR A CA 1
ATOM 855 C C . TYR A 1 106 ? 55.417 -2.702 20.277 1.00 32.72 106 TYR A C 1
ATOM 857 O O . TYR A 1 106 ? 56.079 -2.148 19.396 1.00 32.72 106 TYR A O 1
ATOM 865 N N . PRO A 1 107 ? 55.910 -3.740 20.981 1.00 44.69 107 PRO A N 1
ATOM 866 C CA . PRO A 1 107 ? 57.190 -4.384 20.679 1.00 44.69 107 PRO A CA 1
ATOM 867 C C . PRO A 1 107 ? 57.073 -5.445 19.556 1.00 44.69 107 PRO A C 1
ATOM 869 O O . PRO A 1 107 ? 55.980 -5.963 19.312 1.00 44.69 107 PRO A O 1
ATOM 872 N N . PRO A 1 108 ? 58.186 -5.785 18.871 1.00 47.94 108 PRO A N 1
ATOM 873 C CA . PRO A 1 108 ? 58.196 -6.672 17.703 1.00 47.94 108 PRO A CA 1
ATOM 874 C C . PRO A 1 108 ? 58.265 -8.174 18.063 1.00 47.94 108 PRO A C 1
ATOM 876 O O . PRO A 1 108 ? 58.676 -8.522 19.173 1.00 47.94 108 PRO A O 1
ATOM 879 N N . PRO A 1 109 ? 57.927 -9.085 17.125 1.00 40.06 109 PRO A N 1
ATOM 880 C CA . PRO A 1 109 ? 58.085 -10.524 17.310 1.00 40.06 109 PRO A CA 1
ATOM 881 C C . PRO A 1 109 ? 59.504 -10.988 16.934 1.00 40.06 109 PRO A C 1
ATOM 883 O O . PRO A 1 109 ? 60.039 -10.610 15.892 1.00 40.06 109 PRO A O 1
ATOM 886 N N . LEU A 1 110 ? 60.097 -11.844 17.770 1.00 35.94 110 LEU A N 1
ATOM 887 C CA . LEU A 1 110 ? 61.353 -12.550 17.495 1.00 35.94 110 LEU A CA 1
ATOM 888 C C . LEU A 1 110 ? 61.063 -13.955 16.942 1.00 35.94 110 LEU A C 1
ATOM 890 O O . LEU A 1 110 ? 60.132 -14.629 17.381 1.00 35.94 110 LEU A O 1
ATOM 894 N N . GLY A 1 111 ? 61.850 -14.350 15.938 1.00 32.00 111 GLY A N 1
ATOM 895 C CA . GLY A 1 111 ? 61.685 -15.560 15.131 1.00 32.00 111 GLY A CA 1
ATOM 896 C C . GLY A 1 111 ? 61.982 -16.893 15.833 1.00 32.00 111 GLY A C 1
ATOM 897 O O . GLY A 1 111 ? 62.485 -16.943 16.951 1.00 32.00 111 GLY A O 1
ATOM 898 N N . GLY A 1 112 ? 61.661 -17.987 15.126 1.00 28.50 112 GLY A N 1
ATOM 899 C CA . GLY A 1 112 ? 62.129 -19.353 15.425 1.00 28.50 112 GLY A CA 1
ATOM 900 C C . GLY A 1 112 ? 63.630 -19.541 15.113 1.00 28.50 112 GLY A C 1
ATOM 901 O O . GLY A 1 112 ? 64.303 -18.528 14.926 1.00 28.50 112 GLY A O 1
ATOM 902 N N . PRO A 1 113 ? 64.182 -20.774 14.971 1.00 42.38 113 PRO A N 1
ATOM 903 C CA . PRO A 1 113 ? 63.525 -22.081 14.787 1.00 42.38 113 PRO A CA 1
ATOM 904 C C . PRO A 1 113 ? 64.131 -23.267 15.595 1.00 42.38 113 PRO A C 1
ATOM 906 O O . PRO A 1 113 ? 65.216 -23.178 16.154 1.00 42.38 113 PRO A O 1
ATOM 909 N N . GLY A 1 114 ? 63.485 -24.440 15.496 1.00 27.52 114 GLY A N 1
ATOM 910 C CA . GLY A 1 114 ? 64.191 -25.719 15.292 1.00 27.52 114 GLY A CA 1
ATOM 911 C C . GLY A 1 114 ? 64.410 -26.661 16.489 1.00 27.52 114 GLY A C 1
ATOM 912 O O . GLY A 1 114 ? 64.864 -26.233 17.535 1.00 27.52 114 GLY A O 1
ATOM 913 N N . TYR A 1 115 ? 64.157 -27.957 16.211 1.00 31.08 115 TYR A N 1
ATOM 914 C CA . TYR A 1 115 ? 64.592 -29.216 16.861 1.00 31.08 115 TYR A CA 1
ATOM 915 C C . TYR A 1 115 ? 64.367 -29.367 18.386 1.00 31.08 115 TYR A C 1
ATOM 917 O O . TYR A 1 115 ? 64.515 -28.453 19.167 1.00 31.08 115 TYR A O 1
ATOM 925 N N . GLY A 1 116 ? 64.029 -30.509 18.971 1.00 27.91 116 GLY A N 1
ATOM 926 C CA . GLY A 1 116 ? 63.861 -31.879 18.533 1.00 27.91 116 GLY A CA 1
ATOM 927 C C . GLY A 1 116 ? 63.882 -32.759 19.793 1.00 27.91 116 GLY A C 1
ATOM 928 O O . GLY A 1 116 ? 64.651 -32.502 20.708 1.00 27.91 116 GLY A O 1
ATOM 929 N N . ARG A 1 117 ? 63.080 -33.830 19.768 1.00 29.22 117 ARG A N 1
ATOM 930 C CA . ARG A 1 117 ? 63.222 -35.093 20.525 1.00 29.22 117 ARG A CA 1
ATOM 931 C C . ARG A 1 117 ? 63.060 -35.122 22.060 1.00 29.22 117 ARG A C 1
ATOM 933 O O . ARG A 1 117 ? 63.892 -34.614 22.787 1.00 29.22 117 ARG A O 1
ATOM 940 N N . ARG A 1 118 ? 62.152 -36.048 22.438 1.00 29.45 118 ARG A N 1
ATOM 941 C CA . ARG A 1 118 ? 62.306 -37.160 23.416 1.00 29.45 118 ARG A CA 1
ATOM 942 C C . ARG A 1 118 ? 62.462 -36.744 24.885 1.00 29.45 118 ARG A C 1
ATOM 944 O O . ARG A 1 118 ? 63.162 -35.812 25.207 1.00 29.45 118 ARG A O 1
ATOM 951 N N . SER A 1 119 ? 61.899 -37.430 25.866 1.00 29.00 119 SER A N 1
ATOM 952 C CA . SER A 1 119 ? 61.257 -38.740 25.946 1.00 29.00 119 SER A CA 1
ATOM 953 C C . SER A 1 119 ? 60.659 -38.852 27.347 1.00 29.00 119 SER A C 1
ATOM 955 O O . SER A 1 119 ? 61.217 -38.273 28.269 1.00 29.00 119 SER A O 1
ATOM 957 N N . ALA A 1 120 ? 59.675 -39.749 27.474 1.00 30.20 120 ALA A N 1
ATOM 958 C CA . ALA A 1 120 ? 59.390 -40.543 28.673 1.00 30.20 120 ALA A CA 1
ATOM 959 C C . ALA A 1 120 ? 58.873 -39.740 29.889 1.00 30.20 120 ALA A C 1
ATOM 961 O O . ALA A 1 120 ? 59.340 -38.673 30.232 1.00 30.20 120 ALA A O 1
ATOM 962 N N . SER A 1 121 ? 57.888 -40.182 30.646 1.00 30.75 121 SER A N 1
ATOM 963 C CA . SER A 1 121 ? 57.450 -41.527 30.988 1.00 30.75 121 SER A CA 1
ATOM 964 C C . SER A 1 121 ? 56.145 -41.372 31.777 1.00 30.75 121 SER A C 1
ATOM 966 O O . SER A 1 121 ? 55.790 -40.265 32.174 1.00 30.75 121 SER A O 1
ATOM 968 N N . GLY A 1 122 ? 55.469 -42.481 32.067 1.00 31.22 122 GLY A N 1
ATOM 969 C CA . GLY A 1 122 ? 54.597 -42.510 33.244 1.00 31.22 122 GLY A CA 1
ATOM 970 C C . GLY A 1 122 ? 53.109 -42.660 32.968 1.00 31.22 122 GLY A C 1
ATOM 971 O O . GLY A 1 122 ? 52.296 -41.843 33.371 1.00 31.22 122 GLY A O 1
ATOM 972 N N . SER A 1 123 ? 52.767 -43.761 32.309 1.00 29.30 123 SER A N 1
ATOM 973 C CA . SER A 1 123 ? 51.726 -44.706 32.734 1.00 29.30 123 SER A CA 1
ATOM 974 C C . SER A 1 123 ? 50.912 -44.385 34.004 1.00 29.30 123 SER A C 1
ATOM 976 O O . SER A 1 123 ? 51.496 -44.218 35.073 1.00 29.30 123 SER A O 1
ATOM 978 N N . ARG A 1 124 ? 49.583 -44.550 33.879 1.00 36.50 124 ARG A N 1
ATOM 979 C CA . ARG A 1 124 ? 48.610 -45.235 34.779 1.00 36.50 124 ARG A CA 1
ATOM 980 C C . ARG A 1 124 ? 47.292 -44.449 34.782 1.00 36.50 124 ARG A C 1
ATOM 982 O O . ARG A 1 124 ? 47.209 -43.356 35.310 1.00 36.50 124 ARG A O 1
ATOM 989 N N . SER A 1 125 ? 46.306 -44.841 33.978 1.00 30.11 125 SER A N 1
ATOM 990 C CA . SER A 1 125 ? 45.311 -45.900 34.222 1.00 30.11 125 SER A CA 1
ATOM 991 C C . SER A 1 125 ? 44.328 -45.602 35.360 1.00 30.11 125 SER A C 1
ATOM 993 O O . SER A 1 125 ? 44.735 -45.596 36.516 1.00 30.11 125 SER A O 1
ATOM 995 N N . ARG A 1 126 ? 43.037 -45.598 34.976 1.00 33.47 126 ARG A N 1
ATOM 996 C CA . ARG A 1 126 ? 41.833 -45.911 35.775 1.00 33.47 126 ARG A CA 1
ATOM 997 C C . ARG A 1 126 ? 41.468 -44.878 36.850 1.00 33.47 126 ARG A C 1
ATOM 999 O O . ARG A 1 126 ? 42.320 -44.332 37.513 1.00 33.47 126 ARG A O 1
ATOM 1006 N N . SER A 1 127 ? 40.222 -44.634 37.219 1.00 30.61 127 SER A N 1
ATOM 1007 C CA . SER A 1 127 ? 38.869 -44.798 36.676 1.00 30.61 127 SER A CA 1
ATOM 1008 C C . SER A 1 127 ? 37.948 -44.284 37.798 1.00 30.61 127 SER A C 1
ATOM 1010 O O . SER A 1 127 ? 38.360 -44.291 38.956 1.00 30.61 127 SER A O 1
ATOM 1012 N N . ARG A 1 128 ? 36.685 -44.000 37.463 1.00 33.66 128 ARG A N 1
ATOM 1013 C CA . ARG A 1 128 ? 35.517 -43.951 38.368 1.00 33.66 128 ARG A CA 1
ATOM 1014 C C . ARG A 1 128 ? 35.252 -42.657 39.158 1.00 33.66 128 ARG A C 1
ATOM 1016 O O . ARG A 1 128 ? 35.806 -42.402 40.213 1.00 33.66 128 ARG A O 1
ATOM 1023 N N . SER A 1 129 ? 34.247 -41.940 38.645 1.00 33.75 129 SER A N 1
ATOM 1024 C CA . SER A 1 129 ? 32.975 -41.603 39.311 1.00 33.75 129 SER A CA 1
ATOM 1025 C C . SER A 1 129 ? 33.002 -41.128 40.771 1.00 33.75 129 SER A C 1
ATOM 1027 O O . SER A 1 129 ? 33.298 -41.916 41.666 1.00 33.75 129 SER A O 1
ATOM 1029 N N . ARG A 1 130 ? 32.398 -39.959 41.028 1.00 33.94 130 ARG A N 1
ATOM 1030 C CA . ARG A 1 130 ? 31.143 -39.875 41.800 1.00 33.94 130 ARG A CA 1
ATOM 1031 C C . ARG A 1 130 ? 30.548 -38.464 41.819 1.00 33.94 130 ARG A C 1
ATOM 1033 O O . ARG A 1 130 ? 31.224 -37.457 41.968 1.00 33.94 130 ARG A O 1
ATOM 1040 N N . SER A 1 131 ? 29.231 -38.492 41.687 1.00 36.94 131 SER A N 1
ATOM 1041 C CA . SER A 1 131 ? 28.195 -37.491 41.922 1.00 36.94 131 SER A CA 1
ATOM 1042 C C . SER A 1 131 ? 28.325 -36.641 43.193 1.00 36.94 131 SER A C 1
ATOM 1044 O O . SER A 1 131 ? 28.613 -37.179 44.260 1.00 36.94 131 SER A O 1
ATOM 1046 N N . ARG A 1 132 ? 27.935 -35.364 43.072 1.00 37.56 132 ARG A N 1
ATOM 1047 C CA . ARG A 1 132 ? 27.272 -34.459 44.048 1.00 37.56 132 ARG A CA 1
ATOM 1048 C C . ARG A 1 132 ? 27.016 -33.159 43.253 1.00 37.56 132 ARG A C 1
ATOM 1050 O O . ARG A 1 132 ? 27.973 -32.542 42.825 1.00 37.56 132 ARG A O 1
ATOM 1057 N N . GLY A 1 133 ? 25.821 -32.722 42.859 1.00 32.84 133 GLY A N 1
ATOM 1058 C CA . GLY A 1 133 ? 24.522 -32.743 43.517 1.00 32.84 133 GLY A CA 1
ATOM 1059 C C . GLY A 1 133 ? 24.349 -31.464 44.337 1.00 32.84 133 GLY A C 1
ATOM 1060 O O . GLY A 1 133 ? 24.659 -31.521 45.517 1.00 32.84 133 GLY A O 1
ATOM 1061 N N . LYS A 1 134 ? 23.874 -30.355 43.735 1.00 35.09 134 LYS A N 1
ATOM 1062 C CA . LYS A 1 134 ? 23.122 -29.260 44.396 1.00 35.09 134 LYS A CA 1
ATOM 1063 C C . LYS A 1 134 ? 22.304 -28.476 43.363 1.00 35.09 134 LYS A C 1
ATOM 1065 O O . LYS A 1 134 ? 22.855 -27.763 42.532 1.00 35.09 134 LYS A O 1
ATOM 1070 N N . GLY A 1 135 ? 20.982 -28.615 43.439 1.00 32.28 135 GLY A N 1
ATOM 1071 C CA . GLY A 1 135 ? 20.054 -27.666 42.841 1.00 32.28 135 GLY A CA 1
ATOM 1072 C C . GLY A 1 135 ? 20.013 -26.364 43.642 1.00 32.28 135 GLY A C 1
ATOM 1073 O O . GLY A 1 135 ? 20.203 -26.369 44.858 1.00 32.28 135 GLY A O 1
ATOM 1074 N N . ALA A 1 136 ? 19.711 -25.264 42.959 1.00 34.34 136 ALA A N 1
ATOM 1075 C CA . ALA A 1 136 ? 19.231 -24.038 43.576 1.00 34.34 136 ALA A CA 1
ATOM 1076 C C . ALA A 1 136 ? 18.059 -23.508 42.743 1.00 34.34 136 ALA A C 1
ATOM 1078 O O . ALA A 1 136 ? 18.198 -23.106 41.590 1.00 34.34 136 ALA A O 1
ATOM 1079 N N . ARG A 1 137 ? 16.877 -23.588 43.353 1.00 34.44 137 ARG A N 1
ATOM 1080 C CA . ARG A 1 137 ? 15.629 -22.972 42.913 1.00 34.44 137 ARG A CA 1
ATOM 1081 C C . ARG A 1 137 ? 15.737 -21.445 42.963 1.00 34.44 137 ARG A C 1
ATOM 1083 O O . ARG A 1 137 ? 16.291 -20.910 43.913 1.00 34.44 137 ARG A O 1
ATOM 1090 N N . LYS A 1 138 ? 15.027 -20.826 42.010 1.00 36.75 138 LYS A N 1
ATOM 1091 C CA . LYS A 1 138 ? 14.317 -19.533 42.051 1.00 36.75 138 LYS A CA 1
ATOM 1092 C C . LYS A 1 138 ? 15.114 -18.303 42.487 1.00 36.75 138 LYS A C 1
ATOM 1094 O O . LYS A 1 138 ? 15.411 -18.177 43.662 1.00 36.75 138 LYS A O 1
ATOM 1099 N N . ARG A 1 139 ? 15.138 -17.286 41.616 1.00 30.03 139 ARG A N 1
ATOM 1100 C CA . ARG A 1 139 ? 14.435 -16.017 41.894 1.00 30.03 139 ARG A CA 1
ATOM 1101 C C . ARG A 1 139 ? 13.866 -15.425 40.602 1.00 30.03 139 ARG A C 1
ATOM 1103 O O . ARG A 1 139 ? 14.612 -15.096 39.688 1.00 30.03 139 ARG A O 1
ATOM 1110 N N . ASN A 1 140 ? 12.540 -15.291 40.573 1.00 41.97 140 ASN A N 1
ATOM 1111 C CA . ASN A 1 140 ? 11.848 -14.331 39.723 1.00 41.97 140 ASN A CA 1
ATOM 1112 C C . ASN A 1 140 ? 12.333 -12.936 40.123 1.00 41.97 140 ASN A C 1
ATOM 1114 O O . ASN A 1 140 ? 12.161 -12.544 41.277 1.00 41.97 140 ASN A O 1
ATOM 1118 N N . ALA A 1 141 ? 12.925 -12.209 39.182 1.00 34.09 141 ALA A N 1
ATOM 1119 C CA . ALA A 1 141 ? 13.090 -10.769 39.280 1.00 34.09 141 ALA A CA 1
ATOM 1120 C C . ALA A 1 141 ? 12.111 -10.140 38.290 1.00 34.09 141 ALA A C 1
ATOM 1122 O O . ALA A 1 141 ? 12.356 -10.062 37.087 1.00 34.09 141 ALA A O 1
ATOM 1123 N N . SER A 1 142 ? 10.952 -9.775 38.821 1.00 35.69 142 SER A N 1
ATOM 1124 C CA . SER A 1 142 ? 10.004 -8.887 38.173 1.00 35.69 142 SER A CA 1
ATOM 1125 C C . SER A 1 142 ? 10.632 -7.500 37.999 1.00 35.69 142 SER A C 1
ATOM 1127 O O . SER A 1 142 ? 11.319 -7.018 38.894 1.00 35.69 142 SER A O 1
ATOM 1129 N N . ALA A 1 143 ? 10.288 -6.857 36.882 1.00 39.53 143 ALA A N 1
ATOM 1130 C CA . ALA A 1 143 ? 10.269 -5.408 36.676 1.00 39.53 143 ALA A CA 1
ATOM 1131 C C . ALA A 1 143 ? 11.609 -4.639 36.687 1.00 39.53 143 ALA A C 1
ATOM 1133 O O . ALA A 1 143 ? 12.019 -4.064 37.685 1.00 39.53 143 ALA A O 1
ATOM 1134 N N . ALA A 1 144 ? 12.179 -4.471 35.491 1.00 31.94 144 ALA A N 1
ATOM 1135 C CA . ALA A 1 144 ? 12.650 -3.167 35.013 1.00 31.94 144 ALA A CA 1
ATOM 1136 C C . ALA A 1 144 ? 12.638 -3.194 33.479 1.00 31.94 144 ALA A C 1
ATOM 1138 O O . ALA A 1 144 ? 13.514 -3.763 32.828 1.00 31.94 144 ALA A O 1
ATOM 1139 N N . GLY A 1 145 ? 11.563 -2.661 32.897 1.00 38.75 145 GLY A N 1
ATOM 1140 C CA . GLY A 1 145 ? 11.360 -2.614 31.457 1.00 38.75 145 GLY A CA 1
ATOM 1141 C C . GLY A 1 145 ? 12.350 -1.674 30.781 1.00 38.75 145 GLY A C 1
ATOM 1142 O O . GLY A 1 145 ? 12.069 -0.491 30.620 1.00 38.75 145 GLY A O 1
ATOM 1143 N N . PHE A 1 146 ? 13.461 -2.215 30.286 1.00 34.88 146 PHE A N 1
ATOM 1144 C CA . PHE A 1 146 ? 14.136 -1.618 29.142 1.00 34.88 146 PHE A CA 1
ATOM 1145 C C . PHE A 1 146 ? 13.254 -1.877 27.921 1.00 34.88 146 PHE A C 1
ATOM 1147 O O . PHE A 1 146 ? 13.290 -2.956 27.324 1.00 34.88 146 PHE A O 1
ATOM 1154 N N . LYS A 1 147 ? 12.400 -0.902 27.579 1.00 34.00 147 LYS A N 1
ATOM 1155 C CA . LYS A 1 147 ? 11.706 -0.880 26.288 1.00 34.00 147 LYS A CA 1
ATOM 1156 C C . LYS A 1 147 ? 12.791 -0.969 25.214 1.00 34.00 147 LYS A C 1
ATOM 1158 O O . LYS A 1 147 ? 13.546 -0.019 25.034 1.00 34.00 147 LYS A O 1
ATOM 1163 N N . LYS A 1 148 ? 12.919 -2.127 24.554 1.00 36.19 148 LYS A N 1
ATOM 1164 C CA . LYS A 1 148 ? 13.827 -2.277 23.413 1.00 36.19 148 LYS A CA 1
ATOM 1165 C C . LYS A 1 148 ? 13.435 -1.226 22.381 1.00 36.19 148 LYS A C 1
ATOM 1167 O O . LYS A 1 148 ? 12.319 -1.256 21.868 1.00 36.19 148 LYS A O 1
ATOM 1172 N N . GLU A 1 149 ? 14.353 -0.308 22.117 1.00 36.22 149 GLU A N 1
ATOM 1173 C CA . GLU A 1 149 ? 14.255 0.660 21.035 1.00 36.22 149 GLU A CA 1
ATOM 1174 C C . GLU A 1 149 ? 13.964 -0.091 19.728 1.00 36.22 149 GLU A C 1
ATOM 1176 O O . GLU A 1 149 ? 14.654 -1.056 19.377 1.00 36.22 149 GLU A O 1
ATOM 1181 N N . PHE A 1 150 ? 12.876 0.287 19.054 1.00 42.03 150 PHE A N 1
ATOM 1182 C CA . PHE A 1 150 ? 12.452 -0.346 17.812 1.00 42.03 150 PHE A CA 1
ATOM 1183 C C . PHE A 1 150 ? 13.501 -0.070 16.735 1.00 42.03 150 PHE A C 1
ATOM 1185 O O . PHE A 1 150 ? 13.634 1.054 16.258 1.00 42.03 150 PHE A O 1
ATOM 1192 N N . LYS A 1 151 ? 14.248 -1.105 16.342 1.00 43.56 151 LYS A N 1
ATOM 1193 C CA . LYS A 1 151 ? 15.134 -1.034 15.181 1.00 43.56 151 LYS A CA 1
ATOM 1194 C C . LYS A 1 151 ? 14.296 -1.306 13.928 1.00 43.56 151 LYS A C 1
ATOM 1196 O O . LYS A 1 151 ? 13.628 -2.342 13.898 1.00 43.56 151 LYS A O 1
ATOM 1201 N N . PRO A 1 152 ? 14.311 -0.427 12.908 1.00 45.09 152 PRO A N 1
ATOM 1202 C CA . PRO A 1 152 ? 13.640 -0.705 11.644 1.00 45.09 152 PRO A CA 1
ATOM 1203 C C . PRO A 1 152 ? 14.129 -2.049 11.101 1.00 45.09 152 PRO A C 1
ATOM 1205 O O . PRO A 1 152 ? 15.325 -2.347 11.161 1.00 45.09 152 PRO A O 1
ATOM 1208 N N . TYR A 1 153 ? 13.196 -2.880 10.632 1.00 46.12 153 TYR A N 1
ATOM 1209 C CA . TYR A 1 153 ? 13.510 -4.210 10.123 1.00 46.12 153 TYR A CA 1
ATOM 1210 C C . TYR A 1 153 ? 14.563 -4.086 9.017 1.00 46.12 153 TYR A C 1
ATOM 1212 O O . TYR A 1 153 ? 14.326 -3.468 7.983 1.00 46.12 153 TYR A O 1
ATOM 1220 N N . HIS A 1 154 ? 15.740 -4.664 9.238 1.00 46.84 154 HIS A N 1
ATOM 1221 C CA . HIS A 1 154 ? 16.719 -4.846 8.176 1.00 46.84 154 HIS A CA 1
ATOM 1222 C C . HIS A 1 154 ? 16.367 -6.139 7.442 1.00 46.84 154 HIS A C 1
ATOM 1224 O O . HIS A 1 154 ? 16.047 -7.130 8.102 1.00 46.84 154 HIS A O 1
ATOM 1230 N N . ALA A 1 155 ? 16.476 -6.187 6.113 1.00 49.81 155 ALA A N 1
ATOM 1231 C CA . ALA A 1 155 ? 16.161 -7.391 5.330 1.00 49.81 155 ALA A CA 1
ATOM 1232 C C . ALA A 1 155 ? 16.920 -8.659 5.799 1.00 49.81 155 ALA A C 1
ATOM 1234 O O . ALA A 1 155 ? 16.462 -9.777 5.583 1.00 49.81 155 ALA A O 1
ATOM 1235 N N . THR A 1 156 ? 18.068 -8.503 6.476 1.00 43.38 156 THR A N 1
ATOM 1236 C CA . THR A 1 156 ? 18.836 -9.619 7.074 1.00 43.38 156 THR A CA 1
ATOM 1237 C C . THR A 1 156 ? 18.387 -10.029 8.480 1.00 43.38 156 THR A C 1
ATOM 1239 O O . THR A 1 156 ? 18.810 -11.071 8.960 1.00 43.38 156 THR A O 1
ATOM 1242 N N . SER A 1 157 ? 17.559 -9.223 9.148 1.00 45.66 157 SER A N 1
ATOM 1243 C CA . SER A 1 157 ? 17.039 -9.482 10.503 1.00 45.66 157 SER A CA 1
ATOM 1244 C C . SER A 1 157 ? 15.671 -10.164 10.516 1.00 45.66 157 SER A C 1
ATOM 1246 O O . SER A 1 157 ? 15.152 -10.478 11.583 1.00 45.66 157 SER A O 1
ATOM 1248 N N . VAL A 1 158 ? 15.080 -10.380 9.340 1.00 48.28 158 VAL A N 1
ATOM 1249 C CA . VAL A 1 158 ? 13.797 -11.063 9.191 1.00 48.28 158 VAL A CA 1
ATOM 1250 C C . VAL A 1 158 ? 14.048 -12.571 9.263 1.00 48.28 158 VAL A C 1
ATOM 1252 O O . VAL A 1 158 ? 14.802 -13.077 8.428 1.00 48.28 158 VAL A O 1
ATOM 1255 N N . PRO A 1 159 ? 13.450 -13.303 10.221 1.00 43.12 159 PRO A N 1
ATOM 1256 C CA . PRO A 1 159 ? 13.494 -14.760 10.223 1.00 43.12 159 PRO A CA 1
ATOM 1257 C C . PRO A 1 159 ? 12.880 -15.281 8.918 1.00 43.12 159 PRO A C 1
ATOM 1259 O O . PRO A 1 159 ? 11.713 -15.018 8.633 1.00 43.12 159 PRO A O 1
ATOM 1262 N N . LYS A 1 160 ? 13.687 -15.950 8.090 1.00 46.00 160 LYS A N 1
ATOM 1263 C CA . LYS A 1 160 ? 13.262 -16.429 6.765 1.00 46.00 160 LYS A CA 1
ATOM 1264 C C . LYS A 1 160 ? 12.493 -17.754 6.839 1.00 46.00 160 LYS A C 1
ATOM 1266 O O . LYS A 1 160 ? 11.607 -17.965 6.021 1.00 46.00 160 LYS A O 1
ATOM 1271 N N . ASP A 1 161 ? 12.750 -18.548 7.882 1.00 44.47 161 ASP A N 1
ATOM 1272 C CA . ASP A 1 161 ? 12.312 -19.949 7.986 1.00 44.47 161 ASP A CA 1
ATOM 1273 C C . ASP A 1 161 ? 11.500 -20.262 9.256 1.00 44.47 161 ASP A C 1
ATOM 1275 O O . ASP A 1 161 ? 11.454 -21.401 9.711 1.00 44.47 161 ASP A O 1
ATOM 1279 N N . THR A 1 162 ? 10.862 -19.271 9.885 1.00 43.88 162 THR A N 1
ATOM 1280 C CA . THR A 1 162 ? 9.919 -19.576 10.974 1.00 43.88 162 THR A CA 1
ATOM 1281 C C . THR A 1 162 ? 8.599 -20.073 10.399 1.00 43.88 162 THR A C 1
ATOM 1283 O O . THR A 1 162 ? 7.898 -19.321 9.719 1.00 43.88 162 THR A O 1
ATOM 1286 N N . ASP A 1 163 ? 8.254 -21.319 10.719 1.00 46.19 163 ASP A N 1
ATOM 1287 C CA . ASP A 1 163 ? 6.909 -21.870 10.561 1.00 46.19 163 ASP A CA 1
ATOM 1288 C C . ASP A 1 163 ? 5.968 -21.144 11.538 1.00 46.19 163 ASP A C 1
ATOM 1290 O O . ASP A 1 163 ? 5.874 -21.451 12.727 1.00 46.19 163 ASP A O 1
ATOM 1294 N N . LEU A 1 164 ? 5.342 -20.072 11.049 1.00 45.84 164 LEU A N 1
ATOM 1295 C CA . LEU A 1 164 ? 4.522 -19.142 11.838 1.00 45.84 164 LEU A CA 1
ATOM 1296 C C . LEU A 1 164 ? 3.065 -19.609 11.995 1.00 45.84 164 LEU A C 1
ATOM 1298 O O . LEU A 1 164 ? 2.266 -18.911 12.618 1.00 45.84 164 LEU A O 1
ATOM 1302 N N . ALA A 1 165 ? 2.735 -20.802 11.491 1.00 43.97 165 ALA A N 1
ATOM 1303 C CA . ALA A 1 165 ? 1.412 -21.415 11.605 1.00 43.97 165 ALA A CA 1
ATOM 1304 C C . ALA A 1 165 ? 1.004 -21.740 13.060 1.00 43.97 165 ALA A C 1
ATOM 1306 O O . ALA A 1 165 ? -0.168 -21.975 13.337 1.00 43.97 165 ALA A O 1
ATOM 1307 N N . ALA A 1 166 ? 1.944 -21.722 14.010 1.00 41.16 166 ALA A N 1
ATOM 1308 C CA . ALA A 1 166 ? 1.754 -22.281 15.349 1.00 41.16 166 ALA A CA 1
ATOM 1309 C C . ALA A 1 166 ? 0.871 -21.468 16.324 1.00 41.16 166 ALA A C 1
ATOM 1311 O O . ALA A 1 166 ? 0.789 -21.844 17.486 1.00 41.16 166 ALA A O 1
ATOM 1312 N N . ASN A 1 167 ? 0.222 -20.371 15.909 1.00 43.62 167 ASN A N 1
ATOM 1313 C CA . ASN A 1 167 ? -0.605 -19.552 16.816 1.00 43.62 167 ASN A CA 1
ATOM 1314 C C . ASN A 1 167 ? -1.931 -19.050 16.207 1.00 43.62 167 ASN A C 1
ATOM 1316 O O . ASN A 1 167 ? -2.532 -18.122 16.751 1.00 43.62 167 ASN A O 1
ATOM 1320 N N . ALA A 1 168 ? -2.408 -19.630 15.100 1.00 48.09 168 ALA A N 1
ATOM 1321 C CA . ALA A 1 168 ? -3.802 -19.431 14.708 1.00 48.09 168 ALA A CA 1
ATOM 1322 C C . ALA A 1 168 ? -4.684 -20.136 15.753 1.00 48.09 168 ALA A C 1
ATOM 1324 O O . ALA A 1 168 ? -4.583 -21.348 15.936 1.00 48.09 168 ALA A O 1
ATOM 1325 N N . THR A 1 169 ? -5.496 -19.384 16.496 1.00 48.81 169 THR A N 1
ATOM 1326 C CA . THR A 1 169 ? -6.539 -19.966 17.347 1.00 48.81 169 THR A CA 1
ATOM 1327 C C . THR A 1 169 ? -7.439 -20.811 16.453 1.00 48.81 169 THR A C 1
ATOM 1329 O O . THR A 1 169 ? -8.012 -20.276 15.512 1.00 48.81 169 THR A O 1
ATOM 1332 N N . ALA A 1 170 ? -7.520 -22.114 16.719 1.00 54.91 170 ALA A N 1
ATOM 1333 C CA . ALA A 1 170 ? -8.103 -23.121 15.830 1.00 54.91 170 ALA A CA 1
ATOM 1334 C C . ALA A 1 170 ? -9.615 -22.972 15.533 1.00 54.91 170 ALA A C 1
ATOM 1336 O O . ALA A 1 170 ? -10.158 -23.816 14.829 1.00 54.91 170 ALA A O 1
ATOM 1337 N N . ASP A 1 171 ? -10.281 -21.932 16.047 1.00 61.16 171 ASP A N 1
ATOM 1338 C CA . ASP A 1 171 ? -11.738 -21.757 15.958 1.00 61.16 171 ASP A CA 1
ATOM 1339 C C . ASP A 1 171 ? -12.214 -20.847 14.814 1.00 61.16 171 ASP A C 1
ATOM 1341 O O . ASP A 1 171 ? -13.374 -20.941 14.426 1.00 61.16 171 ASP A O 1
ATOM 1345 N N . GLU A 1 172 ? -11.359 -19.992 14.236 1.00 76.25 172 GLU A N 1
ATOM 1346 C CA . GLU A 1 172 ? -11.770 -19.080 13.156 1.00 76.25 172 GLU A CA 1
ATOM 1347 C C . GLU A 1 172 ? -10.828 -19.174 11.946 1.00 76.25 172 GLU A C 1
ATOM 1349 O O . GLU A 1 172 ? -9.601 -19.168 12.112 1.00 76.25 172 GLU A O 1
ATOM 1354 N N . PRO A 1 173 ? -11.371 -19.256 10.717 1.00 89.00 173 PRO A N 1
ATOM 1355 C CA . PRO A 1 173 ? -10.558 -19.312 9.512 1.00 89.00 173 PRO A CA 1
ATOM 1356 C C . PRO A 1 173 ? -9.767 -17.999 9.326 1.00 89.00 173 PRO A C 1
ATOM 1358 O O . PRO A 1 173 ? -10.296 -16.910 9.560 1.00 89.00 173 PRO A O 1
ATOM 1361 N N . PRO A 1 174 ? -8.482 -18.072 8.929 1.00 92.88 174 PRO A N 1
ATOM 1362 C CA . PRO A 1 174 ? -7.607 -16.907 8.888 1.00 92.88 174 PRO A CA 1
ATOM 1363 C C . PRO A 1 174 ? -7.992 -15.939 7.765 1.00 92.88 174 PRO A C 1
ATOM 1365 O O . PRO A 1 174 ? -8.244 -16.343 6.633 1.00 92.88 174 PRO A O 1
ATOM 1368 N N . THR A 1 175 ? -7.939 -14.645 8.064 1.00 96.12 175 THR A N 1
ATOM 1369 C CA . THR A 1 175 ? -8.213 -13.550 7.121 1.00 96.12 175 THR A CA 1
ATOM 1370 C C . THR A 1 175 ? -6.961 -12.757 6.758 1.00 96.12 175 THR A C 1
ATOM 1372 O O . THR A 1 175 ? -6.929 -12.086 5.734 1.00 96.12 175 THR A O 1
ATOM 1375 N N .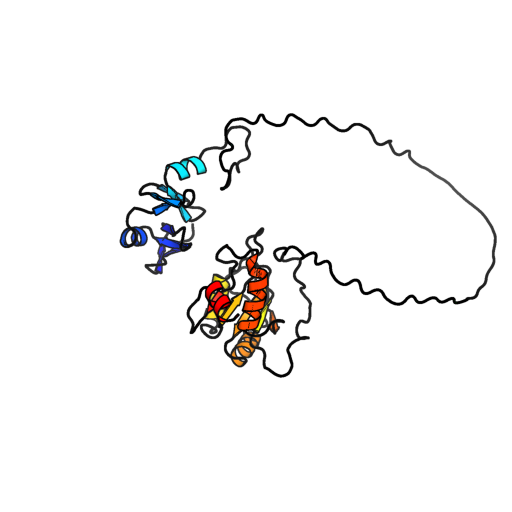 THR A 1 176 ? -5.882 -12.848 7.540 1.00 96.38 176 THR A N 1
ATOM 1376 C CA . THR A 1 176 ? -4.622 -12.145 7.269 1.00 96.38 176 THR A CA 1
ATOM 1377 C C . THR A 1 176 ? -3.561 -13.073 6.682 1.00 96.38 176 THR A C 1
ATOM 1379 O O . THR A 1 176 ? -3.139 -14.051 7.308 1.00 96.38 176 THR A O 1
ATOM 1382 N N . ALA A 1 177 ? -3.046 -12.713 5.509 1.00 96.56 177 ALA A N 1
ATOM 1383 C CA . ALA A 1 177 ? -1.925 -13.367 4.849 1.00 96.56 177 ALA A CA 1
ATOM 1384 C C . ALA A 1 177 ? -0.608 -12.606 5.070 1.00 96.56 177 ALA A C 1
ATOM 1386 O O . ALA A 1 177 ? -0.565 -11.375 5.088 1.00 96.56 177 ALA A O 1
ATOM 1387 N N . MET A 1 178 ? 0.488 -13.355 5.186 1.00 95.94 178 MET A N 1
ATOM 1388 C CA . MET A 1 178 ? 1.858 -12.872 5.059 1.00 95.94 178 MET A CA 1
ATOM 1389 C C . MET A 1 178 ? 2.405 -13.307 3.696 1.00 95.94 178 MET A C 1
ATOM 1391 O O . MET A 1 178 ? 2.676 -14.490 3.479 1.00 95.94 178 MET A O 1
ATOM 1395 N N . LEU A 1 179 ? 2.585 -12.343 2.797 1.00 95.62 179 LEU A N 1
ATOM 1396 C CA . LEU A 1 179 ? 3.213 -12.535 1.491 1.00 95.62 179 LEU A CA 1
ATOM 1397 C C . LEU A 1 179 ? 4.726 -12.354 1.638 1.00 95.62 179 LEU A C 1
ATOM 1399 O O . LEU A 1 179 ? 5.173 -11.303 2.094 1.00 95.62 179 LEU A O 1
ATOM 1403 N N . ARG A 1 180 ? 5.525 -13.351 1.262 1.00 91.62 180 ARG A N 1
ATOM 1404 C CA . ARG A 1 180 ? 6.991 -13.360 1.398 1.00 91.62 180 ARG A CA 1
ATOM 1405 C C . ARG A 1 180 ? 7.683 -13.361 0.039 1.00 91.62 180 ARG A C 1
ATOM 1407 O O . ARG A 1 180 ? 7.058 -13.517 -1.005 1.00 91.62 180 ARG A O 1
ATOM 1414 N N . ASN A 1 181 ? 9.004 -13.188 0.071 1.00 89.75 181 ASN A N 1
ATOM 1415 C CA . ASN A 1 181 ? 9.886 -13.154 -1.097 1.00 89.75 181 ASN A CA 1
ATOM 1416 C C . ASN A 1 181 ? 9.564 -12.042 -2.104 1.00 89.75 181 ASN A C 1
ATOM 1418 O O . ASN A 1 181 ? 9.836 -12.160 -3.296 1.00 89.75 181 ASN A O 1
ATOM 1422 N N . ILE A 1 182 ? 9.087 -10.901 -1.617 1.00 91.31 182 ILE A N 1
ATOM 1423 C CA . ILE A 1 182 ? 8.814 -9.736 -2.459 1.00 91.31 182 ILE A CA 1
ATOM 1424 C C . ILE A 1 182 ? 10.151 -9.136 -2.964 1.00 91.31 182 ILE A C 1
ATOM 1426 O O . ILE A 1 182 ? 11.138 -9.050 -2.208 1.00 91.31 182 ILE A O 1
ATOM 1430 N N . PRO A 1 183 ? 10.269 -8.736 -4.246 1.00 89.25 183 PRO A N 1
ATOM 1431 C CA . PRO A 1 183 ? 11.453 -8.047 -4.747 1.00 89.25 183 PRO A CA 1
ATOM 1432 C C . PRO A 1 183 ? 11.625 -6.696 -4.051 1.00 89.25 183 PRO A C 1
ATOM 1434 O O . PRO A 1 183 ? 10.679 -5.929 -3.933 1.00 89.25 183 PRO A O 1
ATOM 1437 N N . SER A 1 184 ? 12.845 -6.371 -3.615 1.00 86.75 184 SER A N 1
ATOM 1438 C CA . SER A 1 184 ? 13.131 -5.239 -2.711 1.00 86.75 184 SER A CA 1
ATOM 1439 C C . SER A 1 184 ? 12.775 -3.856 -3.271 1.00 86.75 184 SER A C 1
ATOM 1441 O O . SER A 1 184 ? 12.639 -2.898 -2.511 1.00 86.75 184 SER A O 1
ATOM 1443 N N . LYS A 1 185 ? 12.625 -3.750 -4.597 1.00 84.25 185 LYS A N 1
ATOM 1444 C CA . LYS A 1 185 ? 12.240 -2.522 -5.305 1.00 84.25 185 LYS A CA 1
ATOM 1445 C C . LYS A 1 185 ? 10.730 -2.280 -5.344 1.00 84.25 185 LYS A C 1
ATOM 1447 O O . LYS A 1 185 ? 10.330 -1.189 -5.734 1.00 84.25 185 LYS A O 1
ATOM 1452 N N . PHE A 1 186 ? 9.905 -3.255 -4.951 1.00 86.44 186 PHE A N 1
ATOM 1453 C CA . PHE A 1 186 ? 8.469 -3.021 -4.829 1.00 86.44 186 PHE A CA 1
ATOM 1454 C C . PHE A 1 186 ? 8.206 -1.958 -3.772 1.00 86.44 186 PHE A C 1
ATOM 1456 O O . PHE A 1 186 ? 8.716 -2.019 -2.650 1.00 86.44 186 PHE A O 1
ATOM 1463 N N . THR A 1 187 ? 7.390 -0.992 -4.160 1.00 86.50 187 THR A N 1
ATOM 1464 C CA . THR A 1 187 ? 6.785 -0.025 -3.255 1.00 86.50 187 THR A CA 1
ATOM 1465 C C . THR A 1 187 ? 5.442 -0.564 -2.776 1.00 86.50 187 THR A C 1
ATOM 1467 O O . THR A 1 187 ? 4.888 -1.491 -3.366 1.00 86.50 187 THR A O 1
ATOM 1470 N N . GLN A 1 188 ? 4.896 0.038 -1.721 1.00 87.00 188 GLN A N 1
ATOM 1471 C CA . GLN A 1 188 ? 3.543 -0.269 -1.261 1.00 87.00 188 GLN A CA 1
ATOM 1472 C C . GLN A 1 188 ? 2.521 -0.077 -2.388 1.00 87.00 188 GLN A C 1
ATOM 1474 O O . GLN A 1 188 ? 1.695 -0.951 -2.611 1.00 87.00 188 GLN A O 1
ATOM 1479 N N . GLN A 1 189 ? 2.632 1.021 -3.141 1.00 88.94 189 GLN A N 1
ATOM 1480 C CA . GLN A 1 189 ? 1.719 1.321 -4.239 1.00 88.94 189 GLN A CA 1
ATOM 1481 C C . GLN A 1 189 ? 1.835 0.310 -5.385 1.00 88.94 189 GLN A C 1
ATOM 1483 O O . GLN A 1 189 ? 0.828 -0.251 -5.791 1.00 88.94 189 GLN A O 1
ATOM 1488 N N . SER A 1 190 ? 3.052 0.018 -5.853 1.00 89.44 190 SER A N 1
ATOM 1489 C CA . SER A 1 190 ? 3.245 -0.923 -6.965 1.00 89.44 190 SER A CA 1
ATOM 1490 C C . SER A 1 190 ? 2.838 -2.353 -6.605 1.00 89.44 190 SER A C 1
ATOM 1492 O O . SER A 1 190 ? 2.429 -3.111 -7.472 1.00 89.44 190 SER A O 1
ATOM 1494 N N . LEU A 1 191 ? 2.980 -2.749 -5.334 1.00 92.25 191 LEU A N 1
ATOM 1495 C CA . LEU A 1 191 ? 2.535 -4.068 -4.888 1.00 92.25 191 LEU A CA 1
ATOM 1496 C C . LEU A 1 191 ? 1.009 -4.143 -4.771 1.00 92.25 191 LEU A C 1
ATOM 1498 O O . LEU A 1 191 ? 0.437 -5.164 -5.125 1.00 92.25 191 LEU A O 1
ATOM 1502 N N . LEU A 1 192 ? 0.358 -3.072 -4.311 1.00 93.19 192 LEU A N 1
ATOM 1503 C CA . LEU A 1 192 ? -1.104 -2.981 -4.308 1.00 93.19 192 LEU A CA 1
ATOM 1504 C C . LEU A 1 192 ? -1.667 -3.041 -5.732 1.00 93.19 192 LEU A C 1
ATOM 1506 O O . LEU A 1 192 ? -2.576 -3.816 -5.982 1.00 93.19 192 LEU A O 1
ATOM 1510 N N . GLU A 1 193 ? -1.074 -2.306 -6.675 1.00 92.00 193 GLU A N 1
ATOM 1511 C CA . GLU A 1 193 ? -1.470 -2.344 -8.091 1.00 92.00 193 GLU A CA 1
ATOM 1512 C C . GLU A 1 193 ? -1.329 -3.744 -8.701 1.00 92.00 193 GLU A C 1
ATOM 1514 O O . GLU A 1 193 ? -2.211 -4.181 -9.435 1.00 92.00 193 GLU A O 1
ATOM 1519 N N . GLU A 1 194 ? -0.254 -4.467 -8.373 1.00 92.88 194 GLU A N 1
ATOM 1520 C CA . GLU A 1 194 ? -0.073 -5.859 -8.801 1.00 92.88 194 GLU A CA 1
ATOM 1521 C C . GLU A 1 194 ? -1.162 -6.769 -8.207 1.00 92.88 194 GLU A C 1
ATOM 1523 O O . GLU A 1 194 ? -1.773 -7.552 -8.926 1.00 92.88 194 GLU A O 1
ATOM 1528 N N . ILE A 1 195 ? -1.447 -6.647 -6.905 1.00 94.75 195 ILE A N 1
ATOM 1529 C CA . ILE A 1 195 ? -2.494 -7.430 -6.226 1.00 94.75 195 ILE A CA 1
ATOM 1530 C C . ILE A 1 195 ? -3.877 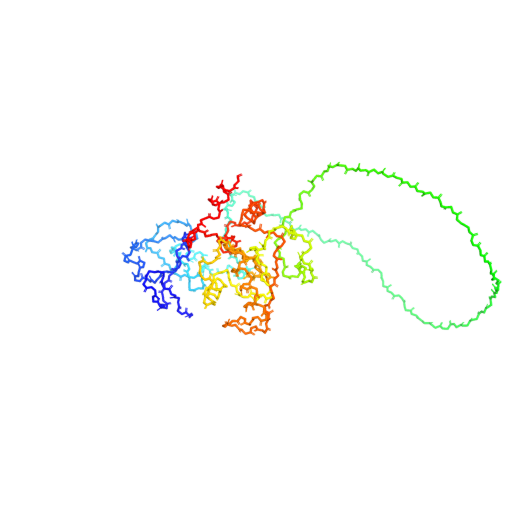-7.139 -6.828 1.00 94.75 195 ILE A C 1
ATOM 1532 O O . ILE A 1 195 ? -4.650 -8.062 -7.093 1.00 94.75 195 ILE A O 1
ATOM 1536 N N . ASP A 1 196 ? -4.173 -5.870 -7.097 1.00 94.88 196 ASP A N 1
ATOM 1537 C CA . ASP A 1 196 ? -5.428 -5.442 -7.710 1.00 94.88 196 ASP A CA 1
ATOM 1538 C C . ASP A 1 196 ? -5.564 -5.977 -9.142 1.00 94.88 196 ASP A C 1
ATOM 1540 O O . ASP A 1 196 ? -6.639 -6.451 -9.517 1.00 94.88 196 ASP A O 1
ATOM 1544 N N . ALA A 1 197 ? -4.477 -5.964 -9.924 1.00 93.31 197 ALA A N 1
ATOM 1545 C CA . ALA A 1 197 ? -4.443 -6.491 -11.289 1.00 93.31 197 ALA A CA 1
ATOM 1546 C C . ALA A 1 197 ? -4.670 -8.012 -11.360 1.00 93.31 197 ALA A C 1
ATOM 1548 O O . ALA A 1 197 ? -5.160 -8.511 -12.372 1.00 93.31 197 ALA A O 1
ATOM 1549 N N . GLU A 1 198 ? -4.361 -8.745 -10.289 1.00 94.75 198 GLU A N 1
ATOM 1550 C CA . GLU A 1 198 ? -4.654 -10.178 -10.148 1.00 94.75 198 GLU A CA 1
ATOM 1551 C C . GLU A 1 198 ? -6.084 -10.458 -9.628 1.00 94.75 198 GLU A C 1
ATOM 1553 O O . GLU A 1 198 ? -6.444 -11.604 -9.353 1.00 94.75 198 GLU A O 1
ATOM 1558 N N . GLY A 1 199 ? -6.931 -9.427 -9.509 1.00 95.31 199 GLY A N 1
ATOM 1559 C CA . GLY A 1 199 ? -8.361 -9.570 -9.215 1.00 95.31 199 GLY A CA 1
ATOM 1560 C C . GLY A 1 199 ? -8.726 -9.537 -7.731 1.00 95.31 199 GLY A C 1
ATOM 1561 O O . GLY A 1 199 ? -9.794 -10.027 -7.359 1.00 95.31 199 GLY A O 1
ATOM 1562 N N . PHE A 1 200 ? -7.861 -8.982 -6.879 1.00 96.00 200 PHE A N 1
ATOM 1563 C CA . PHE A 1 200 ? -8.119 -8.835 -5.439 1.00 96.00 200 PHE A CA 1
ATOM 1564 C C . PHE A 1 200 ? -8.560 -7.425 -5.028 1.00 96.00 200 PHE A C 1
ATOM 1566 O O . PHE A 1 200 ? -8.709 -7.153 -3.837 1.00 96.00 200 PHE A O 1
ATOM 1573 N N . ASN A 1 201 ? -8.790 -6.535 -5.997 1.00 95.12 201 ASN A N 1
ATOM 1574 C CA . ASN A 1 201 ? -9.267 -5.178 -5.741 1.00 95.12 201 ASN A CA 1
ATOM 1575 C C . ASN A 1 201 ? -10.567 -5.202 -4.918 1.00 95.12 201 ASN A C 1
ATOM 1577 O O . ASN A 1 201 ? -11.520 -5.896 -5.272 1.00 95.12 201 ASN A O 1
ATOM 1581 N N . GLY A 1 202 ? -10.586 -4.452 -3.815 1.00 94.25 202 GLY A N 1
ATOM 1582 C CA . GLY A 1 202 ? -11.751 -4.324 -2.940 1.00 94.25 202 GLY A CA 1
ATOM 1583 C C . GLY A 1 202 ? -11.997 -5.510 -2.002 1.00 94.25 202 GLY A C 1
ATOM 1584 O O . GLY A 1 202 ? -12.957 -5.464 -1.241 1.00 94.25 202 GLY A O 1
ATOM 1585 N N . LEU A 1 203 ? -11.143 -6.542 -2.012 1.00 96.38 203 LEU A N 1
ATOM 1586 C CA . LEU A 1 203 ? -11.303 -7.747 -1.177 1.00 96.38 203 LEU A CA 1
ATOM 1587 C C . LEU A 1 203 ? -10.490 -7.704 0.125 1.00 96.38 203 LEU A C 1
ATOM 1589 O O . LEU A 1 203 ? -10.508 -8.649 0.912 1.00 96.38 203 LEU A O 1
ATOM 1593 N N . TYR A 1 204 ? -9.749 -6.622 0.356 1.00 96.75 204 TYR A N 1
ATOM 1594 C CA . TYR A 1 204 ? -8.894 -6.446 1.522 1.00 96.75 204 TYR A CA 1
ATOM 1595 C C . TYR A 1 204 ? -9.092 -5.068 2.153 1.00 96.75 204 TYR A C 1
ATOM 1597 O O . TYR A 1 204 ? -9.355 -4.077 1.473 1.00 96.75 204 TYR A O 1
ATOM 1605 N N . ASP A 1 205 ? -8.953 -5.010 3.475 1.00 95.94 205 ASP A N 1
ATOM 1606 C CA . ASP A 1 205 ? -9.175 -3.808 4.289 1.00 95.94 205 ASP A CA 1
ATOM 1607 C C . ASP A 1 205 ? -7.897 -3.283 4.953 1.00 95.94 205 ASP A C 1
ATOM 1609 O O . ASP A 1 205 ? -7.868 -2.169 5.480 1.00 95.94 205 ASP A O 1
ATOM 1613 N N . PHE A 1 206 ? -6.810 -4.050 4.899 1.00 95.69 206 PHE A N 1
ATOM 1614 C CA . PHE A 1 206 ? -5.534 -3.662 5.472 1.00 95.69 206 PHE A CA 1
ATOM 1615 C C . PHE A 1 206 ? -4.366 -4.222 4.672 1.00 95.69 206 PHE A C 1
ATOM 1617 O O . PHE A 1 206 ? -4.340 -5.388 4.279 1.00 95.69 206 PHE A O 1
ATOM 1624 N N . PHE A 1 207 ? -3.359 -3.377 4.480 1.00 95.50 207 PHE A N 1
ATOM 1625 C CA . PHE A 1 207 ? -2.123 -3.710 3.799 1.00 95.50 207 PHE A CA 1
ATOM 1626 C C . PHE A 1 207 ? -0.928 -3.058 4.493 1.00 95.50 207 PHE A C 1
ATOM 1628 O O . PHE A 1 207 ? -0.914 -1.855 4.763 1.00 95.50 207 PHE A O 1
ATOM 1635 N N . TYR A 1 208 ? 0.143 -3.816 4.705 1.00 92.75 208 TYR A N 1
ATOM 1636 C CA . TYR A 1 208 ? 1.382 -3.269 5.241 1.00 92.75 208 TYR A CA 1
ATOM 1637 C C . TYR A 1 208 ? 2.619 -3.904 4.611 1.00 92.75 208 TYR A C 1
ATOM 1639 O O . TYR A 1 208 ? 2.854 -5.101 4.744 1.00 92.75 208 TYR A O 1
ATOM 1647 N N . LEU A 1 209 ? 3.448 -3.066 3.982 1.00 91.38 209 LEU A N 1
ATOM 1648 C CA . LEU A 1 209 ? 4.763 -3.419 3.453 1.00 91.38 209 LEU A CA 1
ATOM 1649 C C . LEU A 1 209 ? 5.829 -2.671 4.267 1.00 91.38 209 LEU A C 1
ATOM 1651 O O . LEU A 1 209 ? 6.028 -1.473 4.048 1.00 91.38 209 LEU A O 1
ATOM 1655 N N . PRO A 1 210 ? 6.520 -3.326 5.215 1.00 85.56 210 PRO A N 1
ATOM 1656 C CA . PRO A 1 210 ? 7.597 -2.682 5.943 1.00 85.56 210 PRO A CA 1
ATOM 1657 C C . PRO A 1 210 ? 8.747 -2.309 5.000 1.00 85.56 210 PRO A C 1
ATOM 1659 O O . PRO A 1 210 ? 9.173 -3.091 4.143 1.00 85.56 210 PRO A O 1
ATOM 1662 N N . MET A 1 211 ? 9.287 -1.113 5.204 1.00 79.75 211 MET A N 1
ATOM 1663 C CA . MET A 1 211 ? 10.390 -0.581 4.413 1.00 79.75 211 MET A CA 1
ATOM 1664 C C . MET A 1 211 ? 11.624 -0.363 5.283 1.00 79.75 211 MET A C 1
ATOM 1666 O O . MET A 1 211 ? 11.543 0.162 6.395 1.00 79.75 211 MET A O 1
ATOM 1670 N N . ASP A 1 212 ? 12.780 -0.714 4.736 1.00 71.62 212 ASP A N 1
ATOM 1671 C CA . ASP A 1 212 ? 14.078 -0.300 5.240 1.00 71.62 212 ASP A CA 1
ATOM 1672 C C . ASP A 1 212 ? 14.290 1.178 4.881 1.00 71.62 212 ASP A C 1
ATOM 1674 O O . ASP A 1 212 ? 14.524 1.537 3.724 1.00 71.62 212 ASP A O 1
ATOM 1678 N N . VAL A 1 213 ? 14.198 2.047 5.888 1.00 66.31 213 VAL A N 1
ATOM 1679 C CA . VAL A 1 213 ? 14.325 3.505 5.731 1.00 66.31 213 VAL A CA 1
ATOM 1680 C C . VAL A 1 213 ? 15.711 3.908 5.219 1.00 66.31 213 VAL A C 1
ATOM 1682 O O . VAL A 1 213 ? 15.830 4.895 4.491 1.00 66.31 213 VAL A O 1
ATOM 1685 N N . ARG A 1 214 ? 16.760 3.152 5.569 1.00 66.44 214 ARG A N 1
ATOM 1686 C CA . ARG A 1 214 ? 18.136 3.449 5.152 1.00 66.44 214 ARG A CA 1
ATOM 1687 C C . ARG A 1 214 ? 18.327 3.115 3.680 1.00 66.44 214 ARG A C 1
ATOM 1689 O O . ARG A 1 214 ? 18.846 3.932 2.925 1.00 66.44 214 ARG A O 1
ATOM 1696 N N . ASN A 1 215 ? 17.884 1.927 3.282 1.00 65.12 215 ASN A N 1
ATOM 1697 C CA . ASN A 1 215 ? 18.078 1.419 1.925 1.00 65.12 215 ASN A CA 1
ATOM 1698 C C . ASN A 1 215 ? 16.946 1.812 0.963 1.00 65.12 215 ASN A C 1
ATOM 1700 O O . ASN A 1 215 ? 17.028 1.491 -0.220 1.00 65.12 215 ASN A O 1
ATOM 1704 N N . LYS A 1 216 ? 15.887 2.472 1.455 1.00 70.44 216 LYS A N 1
ATOM 1705 C CA . LYS A 1 216 ? 14.673 2.845 0.704 1.00 70.44 216 LYS A CA 1
ATOM 1706 C C . LYS A 1 216 ? 14.065 1.671 -0.078 1.00 70.44 216 LYS A C 1
ATOM 1708 O O . LYS A 1 216 ? 13.545 1.845 -1.176 1.00 70.44 216 LYS A O 1
ATOM 1713 N N . THR A 1 217 ? 14.147 0.471 0.482 1.00 80.69 217 THR A N 1
ATOM 1714 C CA . THR A 1 217 ? 13.676 -0.781 -0.128 1.00 80.69 217 THR A CA 1
ATOM 1715 C C . THR A 1 217 ? 12.758 -1.509 0.834 1.00 80.69 217 THR A C 1
ATOM 1717 O O . THR A 1 217 ? 12.816 -1.269 2.038 1.00 80.69 217 THR A O 1
ATOM 1720 N N . ASN A 1 218 ? 11.900 -2.396 0.335 1.00 86.81 218 ASN A N 1
ATOM 1721 C CA . ASN A 1 218 ? 11.129 -3.248 1.234 1.00 86.81 218 ASN A CA 1
ATOM 1722 C C . ASN A 1 218 ? 11.998 -4.357 1.839 1.00 86.81 218 ASN A C 1
ATOM 1724 O O . ASN A 1 218 ? 13.045 -4.733 1.305 1.00 86.81 218 ASN A O 1
ATOM 1728 N N . VAL A 1 219 ? 11.526 -4.906 2.953 1.00 82.75 219 VAL A N 1
ATOM 1729 C CA . VAL A 1 219 ? 12.219 -5.970 3.695 1.00 82.75 219 VAL A CA 1
ATOM 1730 C C . VAL A 1 219 ? 11.901 -7.382 3.184 1.00 82.75 219 VAL A C 1
ATOM 1732 O O . VAL A 1 219 ? 12.381 -8.359 3.754 1.00 82.75 219 VAL A O 1
ATOM 1735 N N . GLY A 1 220 ? 11.127 -7.499 2.100 1.00 86.88 220 GLY A N 1
ATOM 1736 C CA . GLY A 1 220 ? 10.845 -8.757 1.406 1.00 86.88 220 GLY A CA 1
ATOM 1737 C C . GLY A 1 220 ? 9.569 -9.484 1.825 1.00 86.88 220 GLY A C 1
ATOM 1738 O O . GLY A 1 220 ? 9.356 -10.599 1.354 1.00 86.88 220 GLY A O 1
ATOM 1739 N N . TYR A 1 221 ? 8.726 -8.891 2.672 1.00 91.81 221 TYR A N 1
ATOM 1740 C CA . TYR A 1 221 ? 7.414 -9.441 3.016 1.00 91.81 221 TYR A CA 1
ATOM 1741 C C . TYR A 1 221 ? 6.377 -8.339 3.249 1.00 91.81 221 TYR A C 1
ATOM 1743 O O . TYR A 1 221 ? 6.748 -7.210 3.560 1.00 91.81 221 TYR A O 1
ATOM 1751 N N . ALA A 1 222 ? 5.098 -8.676 3.116 1.00 95.06 222 ALA A N 1
ATOM 1752 C CA . ALA A 1 222 ? 3.957 -7.804 3.371 1.00 95.06 222 ALA A CA 1
ATOM 1753 C C . ALA A 1 222 ? 2.862 -8.556 4.133 1.00 95.06 222 ALA A C 1
ATOM 1755 O O . ALA A 1 222 ? 2.821 -9.787 4.123 1.00 95.06 222 ALA A O 1
ATOM 1756 N N . PHE A 1 223 ? 1.967 -7.803 4.763 1.00 95.75 223 PHE A N 1
ATOM 1757 C CA . PHE A 1 223 ? 0.746 -8.315 5.374 1.00 95.75 223 PHE A CA 1
ATOM 1758 C C . PHE A 1 223 ? -0.468 -7.769 4.639 1.00 95.75 223 PHE A C 1
ATOM 1760 O O . PHE A 1 223 ? -0.507 -6.573 4.345 1.00 95.75 223 PHE A O 1
ATOM 1767 N N . VAL A 1 224 ? -1.446 -8.632 4.383 1.00 97.50 224 VAL A N 1
ATOM 1768 C CA . VAL A 1 224 ? -2.715 -8.281 3.735 1.00 97.50 224 VAL A CA 1
ATOM 1769 C C . VAL A 1 224 ? -3.842 -8.917 4.537 1.00 97.50 224 VAL A C 1
ATOM 1771 O O . VAL A 1 224 ? -3.803 -10.125 4.757 1.00 97.50 224 VAL A O 1
ATOM 1774 N N . ASN A 1 225 ? -4.803 -8.127 5.012 1.00 97.31 225 ASN A N 1
ATOM 1775 C CA . ASN A 1 225 ? -6.011 -8.645 5.653 1.00 97.31 225 ASN A CA 1
ATOM 1776 C C . ASN A 1 225 ? -7.181 -8.588 4.676 1.00 97.31 225 ASN A C 1
ATOM 1778 O O . ASN A 1 225 ? -7.492 -7.519 4.157 1.00 97.31 225 ASN A O 1
ATOM 1782 N N . PHE A 1 226 ? -7.805 -9.735 4.449 1.00 97.38 226 PHE A N 1
ATOM 1783 C CA . PHE A 1 226 ? -8.980 -9.889 3.607 1.00 97.38 226 PHE A CA 1
ATOM 1784 C C . PHE A 1 226 ? -10.259 -9.688 4.416 1.00 97.38 226 PHE A C 1
ATOM 1786 O O . PHE A 1 226 ? -10.270 -9.899 5.633 1.00 97.38 226 PHE A O 1
ATOM 1793 N N . LEU A 1 227 ? -11.319 -9.270 3.724 1.00 95.69 227 LEU A N 1
ATOM 1794 C CA . LEU A 1 227 ? -12.653 -9.130 4.308 1.00 95.69 227 LEU A CA 1
ATOM 1795 C C . LEU A 1 227 ? -13.212 -10.501 4.694 1.00 95.69 227 LEU A C 1
ATOM 1797 O O . LEU A 1 227 ? -13.673 -10.684 5.816 1.00 95.69 227 LEU A O 1
ATOM 1801 N N . GLU A 1 228 ? -13.081 -11.467 3.783 1.00 95.62 228 GLU A N 1
ATOM 1802 C CA . GLU A 1 228 ? -13.568 -12.830 3.959 1.00 95.62 228 GLU A CA 1
ATOM 1803 C C . GLU A 1 228 ? -12.410 -13.847 3.976 1.00 95.62 228 GLU A C 1
ATOM 1805 O O . GLU A 1 228 ? -11.426 -13.703 3.235 1.00 95.62 228 GLU A O 1
ATOM 1810 N N . PRO A 1 229 ? -12.505 -14.923 4.778 1.00 95.31 229 PRO A N 1
ATOM 1811 C CA . PRO A 1 229 ? -11.493 -15.981 4.801 1.00 95.31 229 PRO A CA 1
ATOM 1812 C C . PRO A 1 229 ? -11.323 -16.694 3.450 1.00 95.31 229 PRO A C 1
ATOM 1814 O O . PRO A 1 229 ? -10.220 -17.120 3.099 1.00 95.31 229 PRO A O 1
ATOM 1817 N N . ASP A 1 230 ? -12.393 -16.787 2.659 1.00 96.38 230 ASP A N 1
ATOM 1818 C CA . ASP A 1 230 ? -12.356 -17.395 1.326 1.00 96.38 230 ASP A CA 1
ATOM 1819 C C . ASP A 1 230 ? -11.471 -16.602 0.353 1.00 96.38 230 ASP A C 1
ATOM 1821 O O . ASP A 1 230 ? -10.744 -17.195 -0.456 1.00 96.38 230 ASP A O 1
ATOM 1825 N N . ASP A 1 231 ? -11.451 -15.272 0.477 1.00 97.12 231 ASP A N 1
ATOM 1826 C CA . ASP A 1 231 ? -10.574 -14.406 -0.310 1.00 97.12 231 ASP A CA 1
ATOM 1827 C C . ASP A 1 231 ? -9.108 -14.583 0.092 1.00 97.12 231 ASP A C 1
ATOM 1829 O O . ASP A 1 231 ? -8.241 -14.669 -0.781 1.00 97.12 231 ASP A O 1
ATOM 1833 N N . MET A 1 232 ? -8.823 -14.749 1.389 1.00 95.69 232 MET A N 1
ATOM 1834 C CA . MET A 1 232 ? -7.482 -15.095 1.879 1.00 95.69 232 MET A CA 1
ATOM 1835 C C . MET A 1 232 ? -7.018 -16.451 1.333 1.00 95.69 232 MET A C 1
ATOM 1837 O O .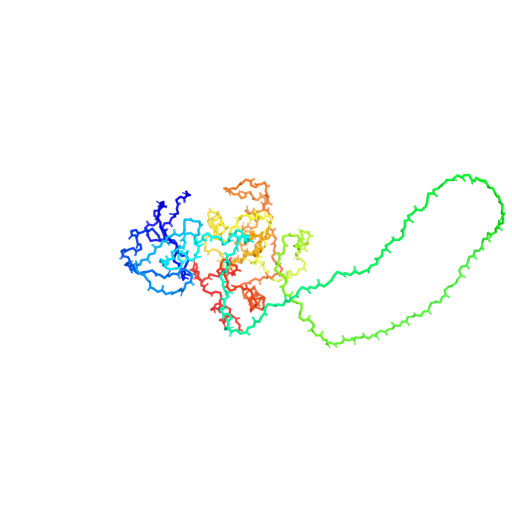 MET A 1 232 ? -5.874 -16.593 0.882 1.00 95.69 232 MET A O 1
ATOM 1841 N N . ALA A 1 233 ? -7.902 -17.450 1.320 1.00 94.69 233 ALA A N 1
ATOM 1842 C CA . ALA A 1 233 ? -7.597 -18.773 0.785 1.00 94.69 233 ALA A CA 1
ATOM 1843 C C . ALA A 1 233 ? -7.346 -18.727 -0.732 1.00 94.69 233 ALA A C 1
ATOM 1845 O O . ALA A 1 233 ? -6.409 -19.359 -1.232 1.00 94.69 233 ALA A O 1
ATOM 1846 N N . ARG A 1 234 ? -8.149 -17.953 -1.473 1.00 97.62 234 ARG A N 1
ATOM 1847 C CA . ARG A 1 234 ? -7.959 -17.713 -2.911 1.00 97.62 234 ARG A CA 1
ATOM 1848 C C . ARG A 1 234 ? -6.652 -16.974 -3.186 1.00 97.62 234 ARG A C 1
ATOM 1850 O O . ARG A 1 234 ? -5.911 -17.388 -4.075 1.00 97.62 234 ARG A O 1
ATOM 1857 N N . PHE A 1 235 ? -6.338 -15.950 -2.397 1.00 97.50 235 PHE A N 1
ATOM 1858 C CA . PHE A 1 235 ? -5.078 -15.218 -2.478 1.00 97.50 235 PHE A CA 1
ATOM 1859 C C . PHE A 1 235 ? -3.883 -16.129 -2.230 1.00 97.50 235 PHE A C 1
ATOM 1861 O O . PHE A 1 235 ? -2.931 -16.113 -3.003 1.00 97.50 235 PHE A O 1
ATOM 1868 N N . SER A 1 236 ? -3.958 -16.976 -1.203 1.00 94.94 236 SER A N 1
ATOM 1869 C CA . SER A 1 236 ? -2.894 -17.925 -0.876 1.00 94.94 236 SER A CA 1
ATOM 1870 C C . SER A 1 236 ? -2.626 -18.887 -2.029 1.00 94.94 236 SER A C 1
ATOM 1872 O O . SER A 1 236 ? -1.481 -19.030 -2.432 1.00 94.94 236 SER A O 1
ATOM 1874 N N . ARG A 1 237 ? -3.666 -19.481 -2.631 1.00 96.25 237 ARG A N 1
ATOM 1875 C CA . ARG A 1 237 ? -3.496 -20.368 -3.798 1.00 96.25 237 ARG A CA 1
ATOM 1876 C C . ARG A 1 237 ? -2.948 -19.645 -5.029 1.00 96.25 237 ARG A C 1
ATOM 1878 O O . ARG A 1 237 ? -2.211 -20.252 -5.794 1.00 96.25 237 ARG A O 1
ATOM 1885 N N . HIS A 1 238 ? -3.331 -18.385 -5.232 1.00 96.75 238 HIS A N 1
ATOM 1886 C CA . HIS A 1 238 ? -2.927 -17.603 -6.403 1.00 96.75 238 HIS A CA 1
ATOM 1887 C C . HIS A 1 238 ? -1.489 -17.091 -6.311 1.00 96.75 238 HIS A C 1
ATOM 1889 O O . HIS A 1 238 ? -0.742 -17.142 -7.285 1.00 96.75 238 HIS A O 1
ATOM 1895 N N . PHE A 1 239 ? -1.101 -16.586 -5.138 1.00 95.00 239 PHE A N 1
ATOM 1896 C CA . PHE A 1 239 ? 0.213 -15.989 -4.917 1.00 95.00 239 PHE A CA 1
ATOM 1897 C C . PHE A 1 239 ? 1.280 -16.995 -4.468 1.00 95.00 239 PHE A C 1
ATOM 1899 O O . PHE A 1 239 ? 2.467 -16.661 -4.479 1.00 95.00 239 PHE A O 1
ATOM 1906 N N . GLU A 1 240 ? 0.907 -18.226 -4.110 1.00 93.19 240 GLU A N 1
ATOM 1907 C CA . GLU A 1 240 ? 1.879 -19.297 -3.883 1.00 93.19 240 GLU A CA 1
ATOM 1908 C C . GLU A 1 240 ? 2.584 -19.655 -5.196 1.00 93.19 240 GLU A C 1
ATOM 1910 O O . GLU A 1 240 ? 1.949 -19.978 -6.199 1.00 93.19 240 GLU A O 1
ATOM 1915 N N . GLY A 1 241 ? 3.915 -19.568 -5.215 1.00 89.94 241 GLY A N 1
ATOM 1916 C CA . GLY A 1 241 ? 4.676 -19.794 -6.443 1.00 89.94 241 GLY A CA 1
ATOM 1917 C C . GLY A 1 241 ? 4.617 -18.629 -7.440 1.00 89.94 241 GLY A C 1
ATOM 1918 O O . GLY A 1 241 ? 5.160 -18.741 -8.541 1.00 89.94 241 GLY A O 1
ATOM 1919 N N . TYR A 1 242 ? 3.996 -17.500 -7.080 1.00 92.62 242 TYR A N 1
ATOM 1920 C CA . TYR A 1 242 ? 3.816 -16.381 -8.001 1.00 92.62 242 TYR A CA 1
ATOM 1921 C C . TYR A 1 242 ? 5.126 -15.658 -8.296 1.00 92.62 242 TYR A C 1
ATOM 1923 O O . TYR A 1 242 ? 5.941 -15.369 -7.412 1.00 92.62 242 TYR A O 1
ATOM 1931 N N . ARG A 1 243 ? 5.308 -15.312 -9.568 1.00 90.38 243 ARG A N 1
ATOM 1932 C CA . ARG A 1 243 ? 6.436 -14.519 -10.035 1.00 90.38 243 ARG A CA 1
ATOM 1933 C C . ARG A 1 243 ? 5.968 -13.108 -10.348 1.00 90.38 243 ARG A C 1
ATOM 1935 O O . ARG A 1 243 ? 5.262 -12.890 -11.325 1.00 90.38 243 ARG A O 1
ATOM 1942 N N . PHE A 1 244 ? 6.439 -12.162 -9.543 1.00 84.88 244 PHE A N 1
ATOM 1943 C CA . PHE A 1 244 ? 6.141 -10.744 -9.708 1.00 84.88 244 PHE A CA 1
ATOM 1944 C C . PHE A 1 244 ? 6.473 -10.254 -11.119 1.00 84.88 244 PHE A C 1
ATOM 1946 O O . PHE A 1 244 ? 7.600 -10.451 -11.595 1.00 84.88 244 PHE A O 1
ATOM 1953 N N . LYS A 1 245 ? 5.516 -9.582 -11.759 1.00 79.31 245 LYS A N 1
ATOM 1954 C CA . LYS A 1 245 ? 5.655 -9.011 -13.098 1.00 79.31 245 LYS A CA 1
ATOM 1955 C C . LYS A 1 245 ? 6.498 -7.732 -13.047 1.00 79.31 245 LYS A C 1
ATOM 1957 O O . LYS A 1 245 ? 6.816 -7.192 -11.983 1.00 79.31 245 LYS A O 1
ATOM 1962 N N . ASN A 1 246 ? 6.921 -7.263 -14.221 1.00 65.88 246 ASN A N 1
ATOM 1963 C CA . ASN A 1 246 ? 7.555 -5.949 -14.411 1.00 65.88 246 ASN A CA 1
ATOM 1964 C C . ASN A 1 246 ? 8.824 -5.691 -13.575 1.00 65.88 246 ASN A C 1
ATOM 1966 O O . ASN A 1 246 ? 9.153 -4.553 -13.239 1.00 65.88 246 ASN A O 1
ATOM 1970 N N . ASN A 1 247 ? 9.573 -6.743 -13.243 1.00 69.19 247 ASN A N 1
ATOM 1971 C CA . ASN A 1 247 ? 10.859 -6.621 -12.568 1.00 69.19 247 ASN A CA 1
ATOM 1972 C C . ASN A 1 247 ? 11.833 -7.720 -13.027 1.00 69.19 247 ASN A C 1
ATOM 1974 O O . ASN A 1 247 ? 11.429 -8.792 -13.463 1.00 69.19 247 ASN A O 1
ATOM 1978 N N . ASN A 1 248 ? 13.137 -7.470 -12.879 1.00 70.88 248 ASN A N 1
ATOM 1979 C CA . ASN A 1 248 ? 14.187 -8.433 -13.250 1.00 70.88 248 ASN A CA 1
ATOM 1980 C C . ASN A 1 248 ? 14.456 -9.488 -12.158 1.00 70.88 248 ASN A C 1
ATOM 1982 O O . ASN A 1 248 ? 15.468 -10.190 -12.203 1.00 70.88 248 ASN A O 1
ATOM 1986 N N . SER A 1 249 ? 13.614 -9.569 -11.126 1.00 77.06 249 SER A N 1
ATOM 1987 C CA . SER A 1 249 ? 13.802 -10.509 -10.029 1.00 77.06 249 SER A CA 1
ATOM 1988 C C . SER A 1 249 ? 13.350 -11.910 -10.428 1.00 77.06 249 SER A C 1
ATOM 1990 O O . SER A 1 249 ? 12.358 -12.107 -11.124 1.00 77.06 249 SER A O 1
ATOM 1992 N N . GLN A 1 250 ? 14.093 -12.899 -9.944 1.00 81.44 250 GLN A N 1
ATOM 1993 C CA . GLN A 1 250 ? 13.740 -14.317 -10.039 1.00 81.44 250 GLN A CA 1
ATOM 1994 C C . GLN A 1 250 ? 13.053 -14.806 -8.755 1.00 81.44 250 GLN A C 1
ATOM 1996 O O . GLN A 1 250 ? 12.925 -16.007 -8.544 1.00 81.44 250 GLN A O 1
ATOM 2001 N N . LYS A 1 251 ? 12.687 -13.890 -7.846 1.00 84.00 251 LYS A N 1
ATOM 2002 C CA . LYS A 1 251 ? 12.046 -14.269 -6.590 1.00 84.00 251 LYS A CA 1
ATOM 2003 C C . LYS A 1 251 ? 10.651 -14.825 -6.856 1.00 84.00 251 LYS A C 1
ATOM 2005 O O . LYS A 1 251 ? 9.891 -14.260 -7.640 1.00 84.00 251 LYS A O 1
ATOM 2010 N N . ILE A 1 252 ? 10.349 -15.900 -6.142 1.00 87.12 252 ILE A N 1
ATOM 2011 C CA . ILE A 1 252 ? 9.078 -16.609 -6.175 1.00 87.12 252 ILE A CA 1
ATOM 2012 C C . ILE A 1 252 ? 8.387 -16.360 -4.838 1.00 87.12 252 ILE A C 1
ATOM 2014 O O . ILE A 1 252 ? 8.979 -16.606 -3.779 1.00 87.12 252 ILE A O 1
ATOM 2018 N N . ALA A 1 253 ? 7.177 -15.817 -4.900 1.00 91.94 253 ALA A N 1
ATOM 2019 C CA . ALA A 1 253 ? 6.361 -15.516 -3.740 1.00 91.94 253 ALA A CA 1
ATOM 2020 C C . ALA A 1 253 ? 5.974 -16.791 -2.985 1.00 91.94 253 ALA A C 1
ATOM 2022 O O . ALA A 1 253 ? 5.755 -17.845 -3.581 1.00 91.94 253 ALA A O 1
ATOM 2023 N N . THR A 1 254 ? 5.883 -16.668 -1.665 1.00 90.50 254 THR A N 1
ATOM 2024 C CA . THR A 1 254 ? 5.270 -17.683 -0.804 1.00 90.50 254 THR A CA 1
ATOM 2025 C C . THR A 1 254 ? 4.290 -17.005 0.134 1.00 90.50 254 THR A C 1
ATOM 2027 O O . THR A 1 254 ? 4.544 -15.892 0.611 1.00 90.50 254 THR A O 1
ATOM 2030 N N . VAL A 1 255 ? 3.170 -17.661 0.405 1.00 93.25 255 VAL A N 1
ATOM 2031 C CA . VAL A 1 255 ? 2.105 -17.143 1.257 1.00 93.25 255 VAL A CA 1
ATOM 2032 C C . VAL A 1 255 ? 1.979 -18.024 2.490 1.00 93.25 255 VAL A C 1
ATOM 2034 O O . VAL A 1 255 ? 2.173 -19.234 2.463 1.00 93.25 255 VAL A O 1
ATOM 2037 N N . SER A 1 256 ? 1.702 -17.401 3.626 1.00 91.56 256 SER A N 1
ATOM 2038 C CA . SER A 1 256 ? 1.404 -18.113 4.868 1.00 91.56 256 SER A CA 1
ATOM 2039 C C . SER A 1 256 ? 0.390 -17.320 5.683 1.00 91.56 256 SER A C 1
ATOM 2041 O O . SER A 1 256 ? 0.355 -16.093 5.553 1.00 91.56 256 SER A O 1
ATOM 2043 N N . PRO A 1 257 ? -0.417 -17.963 6.540 1.00 92.81 257 PRO A N 1
ATOM 2044 C CA . PRO A 1 257 ? -1.209 -17.240 7.525 1.00 92.81 257 PRO A CA 1
ATOM 2045 C C . PRO A 1 257 ? -0.306 -16.350 8.387 1.00 92.81 257 PRO A C 1
ATOM 2047 O O . PRO A 1 257 ? 0.737 -16.787 8.881 1.00 92.81 257 PRO A O 1
ATOM 2050 N N . ALA A 1 258 ? -0.684 -15.085 8.559 1.00 90.19 258 ALA A N 1
ATOM 2051 C CA . ALA A 1 258 ? 0.053 -14.175 9.425 1.00 90.19 258 ALA A CA 1
ATOM 2052 C C . ALA A 1 258 ? -0.121 -14.554 10.906 1.00 90.19 258 ALA A C 1
ATOM 2054 O O . ALA A 1 258 ? -1.155 -15.074 11.319 1.00 90.19 258 ALA A O 1
ATOM 2055 N N . HIS A 1 259 ? 0.866 -14.231 11.743 1.00 87.00 259 HIS A N 1
ATOM 2056 C CA . HIS A 1 259 ? 0.749 -14.462 13.187 1.00 87.00 259 HIS A CA 1
ATOM 2057 C C . HIS A 1 259 ? -0.370 -13.624 13.833 1.00 87.00 259 HIS A C 1
ATOM 2059 O O . HIS A 1 259 ? -1.016 -14.064 14.779 1.00 87.00 259 HIS A O 1
ATOM 2065 N N . VAL A 1 260 ? -0.599 -12.414 13.315 1.00 88.19 260 VAL A N 1
ATOM 2066 C CA . VAL A 1 260 ? -1.703 -11.548 13.734 1.00 88.19 260 VAL A CA 1
ATOM 2067 C C . VAL A 1 260 ? -2.804 -11.631 12.695 1.00 88.19 260 VAL A C 1
ATOM 2069 O O . VAL A 1 260 ? -2.562 -11.362 11.523 1.00 88.19 260 VAL A O 1
ATOM 2072 N N . GLN A 1 261 ? -3.996 -12.000 13.152 1.00 93.50 261 GLN A N 1
ATOM 2073 C CA . GLN A 1 261 ? -5.180 -12.195 12.323 1.00 93.50 261 GLN A CA 1
ATOM 2074 C C . GLN A 1 261 ? -6.214 -11.094 12.572 1.00 93.50 261 GLN A C 1
ATOM 2076 O O . GLN A 1 261 ? -6.441 -10.709 13.723 1.00 93.50 261 GLN A O 1
ATOM 2081 N N . GLY A 1 262 ? -6.842 -10.618 11.497 1.00 92.81 262 GLY A N 1
ATOM 2082 C CA . GLY A 1 262 ? -7.920 -9.633 11.497 1.00 92.81 262 GLY A CA 1
ATOM 2083 C C . GLY A 1 262 ? -7.461 -8.171 11.539 1.00 92.81 262 GLY A C 1
ATOM 2084 O O . GLY A 1 262 ? -6.439 -7.820 12.142 1.00 92.81 262 GLY A O 1
ATOM 2085 N N . LEU A 1 263 ? -8.263 -7.292 10.932 1.00 93.19 263 LEU A N 1
ATOM 2086 C CA . LEU A 1 263 ? -8.040 -5.845 10.840 1.00 93.19 263 LEU A CA 1
ATOM 2087 C C . LEU A 1 263 ? -7.727 -5.202 12.200 1.00 93.19 263 LEU A C 1
ATOM 2089 O O . LEU A 1 263 ? -6.677 -4.580 12.376 1.00 93.19 263 LEU A O 1
ATOM 2093 N N . LYS A 1 264 ? -8.608 -5.401 13.191 1.00 91.94 264 LYS A N 1
ATOM 2094 C CA . LYS A 1 264 ? -8.497 -4.774 14.519 1.00 91.94 264 LYS A CA 1
ATOM 2095 C C . LYS A 1 264 ? -7.180 -5.117 15.213 1.00 91.94 264 LYS A C 1
ATOM 2097 O O . LYS A 1 264 ? -6.479 -4.223 15.682 1.00 91.94 264 LYS A O 1
ATOM 2102 N N . ARG A 1 265 ? -6.800 -6.400 15.251 1.00 90.56 265 ARG A N 1
ATOM 2103 C CA . ARG A 1 265 ? -5.557 -6.831 15.915 1.00 90.56 265 ARG A CA 1
ATOM 2104 C C . ARG A 1 265 ? -4.319 -6.323 15.173 1.00 90.56 265 ARG A C 1
ATOM 2106 O O . ARG A 1 265 ? -3.352 -5.922 15.824 1.00 9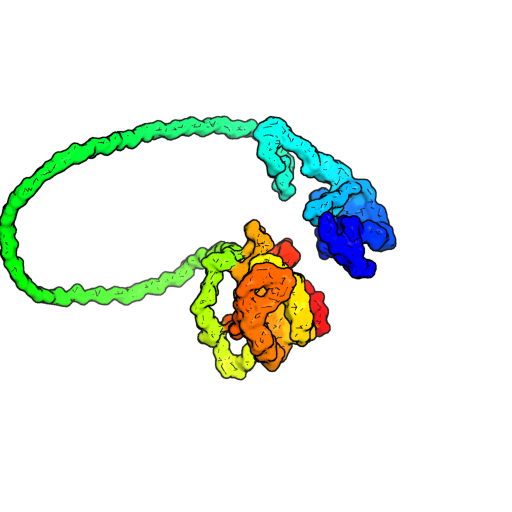0.56 265 ARG A O 1
ATOM 2113 N N . ASN A 1 266 ? -4.348 -6.293 13.838 1.00 90.75 266 ASN A N 1
ATOM 2114 C CA . ASN A 1 266 ? -3.263 -5.733 13.029 1.00 90.75 266 ASN A CA 1
ATOM 2115 C C . ASN A 1 266 ? -3.069 -4.238 13.301 1.00 90.75 266 ASN A C 1
ATOM 2117 O O . ASN A 1 266 ? -1.946 -3.807 13.583 1.00 90.75 266 ASN A O 1
ATOM 2121 N N . ILE A 1 267 ? -4.160 -3.469 13.302 1.00 89.44 267 ILE A N 1
ATOM 2122 C CA . ILE A 1 267 ? -4.154 -2.041 13.629 1.00 89.44 267 ILE A CA 1
ATOM 2123 C C . ILE A 1 267 ? -3.645 -1.811 15.049 1.00 89.44 267 ILE A C 1
ATOM 2125 O O . ILE A 1 267 ? -2.715 -1.033 15.214 1.00 89.44 267 ILE A O 1
ATOM 2129 N N . GLN A 1 268 ? -4.149 -2.525 16.057 1.00 87.06 268 GLN A N 1
ATOM 2130 C CA . GLN A 1 268 ? -3.701 -2.377 17.449 1.00 87.06 268 GLN A CA 1
ATOM 2131 C C . GLN A 1 268 ? -2.228 -2.753 17.652 1.00 87.06 268 GLN A C 1
ATOM 2133 O O . GLN A 1 268 ? -1.505 -2.119 18.426 1.00 87.06 268 GLN A O 1
ATOM 2138 N N . GLN A 1 269 ? -1.751 -3.807 16.985 1.00 83.94 269 GLN A N 1
ATOM 2139 C CA . GLN A 1 269 ? -0.342 -4.180 17.060 1.00 83.94 269 GLN A CA 1
ATOM 2140 C C . GLN A 1 269 ? 0.537 -3.101 16.426 1.00 83.94 269 GLN A C 1
ATOM 2142 O O . GLN A 1 269 ? 1.610 -2.781 16.952 1.00 83.94 269 GLN A O 1
ATOM 2147 N N . LEU A 1 270 ? 0.115 -2.577 15.276 1.00 81.12 270 LEU A N 1
ATOM 2148 C CA . LEU A 1 270 ? 0.887 -1.588 14.550 1.00 81.12 270 LEU A CA 1
ATOM 2149 C C . LEU A 1 270 ? 0.775 -0.212 15.170 1.00 81.12 270 LEU A C 1
ATOM 2151 O O . LEU A 1 270 ? 1.804 0.431 15.223 1.00 81.12 270 LEU A O 1
ATOM 2155 N N . SER A 1 271 ? -0.361 0.213 15.719 1.00 79.38 271 SER A N 1
ATOM 2156 C CA . SER A 1 271 ? -0.521 1.496 16.413 1.00 79.38 271 SER A CA 1
ATOM 2157 C C . SER A 1 271 ? 0.451 1.598 17.593 1.00 79.38 271 SER A C 1
ATOM 2159 O O . SER A 1 271 ? 1.210 2.560 17.693 1.00 79.38 271 SER A O 1
ATOM 2161 N N . LYS A 1 272 ? 0.575 0.531 18.395 1.00 70.62 272 LYS A N 1
ATOM 2162 C CA . LYS A 1 272 ? 1.559 0.430 19.490 1.00 70.62 272 LYS A CA 1
ATOM 2163 C C . LYS A 1 272 ? 3.011 0.574 19.018 1.00 70.62 272 LYS A C 1
ATOM 2165 O O . LYS A 1 272 ? 3.846 1.093 19.755 1.00 70.62 272 LYS A O 1
ATOM 2170 N N . LYS A 1 273 ? 3.324 0.113 17.801 1.00 66.50 273 LYS A N 1
ATOM 2171 C CA . LYS A 1 273 ? 4.653 0.247 17.166 1.00 66.50 273 LYS A CA 1
ATOM 2172 C C . LYS A 1 273 ? 4.804 1.568 16.385 1.00 66.50 273 LYS A C 1
ATOM 2174 O O . LYS A 1 273 ? 5.916 2.069 16.237 1.00 66.50 273 LYS A O 1
ATOM 2179 N N . ALA A 1 274 ? 3.691 2.129 15.913 1.00 53.09 274 ALA A N 1
ATOM 2180 C CA . ALA A 1 274 ? 3.560 3.264 15.002 1.00 53.09 274 ALA A CA 1
ATOM 2181 C C . ALA A 1 274 ? 3.890 4.590 15.648 1.00 53.09 274 ALA A C 1
ATOM 2183 O O . ALA A 1 274 ? 4.496 5.436 14.987 1.00 53.09 274 ALA A O 1
ATOM 2184 N N . VAL A 1 275 ? 3.535 4.722 16.932 1.00 47.88 275 VAL A N 1
ATOM 2185 C CA . VAL A 1 275 ? 3.758 5.905 17.777 1.00 47.88 275 VAL A CA 1
ATOM 2186 C C . VAL A 1 275 ? 5.217 6.383 17.745 1.00 47.88 275 VAL A C 1
ATOM 2188 O O . VAL A 1 275 ? 5.495 7.518 18.110 1.00 47.88 275 VAL A O 1
ATOM 2191 N N . LEU A 1 276 ? 6.157 5.566 17.258 1.00 47.81 276 LEU A N 1
ATOM 2192 C CA . LEU A 1 276 ? 7.569 5.914 17.224 1.00 47.81 276 LEU A CA 1
ATOM 2193 C C . LEU A 1 276 ? 8.124 6.299 15.833 1.00 47.81 276 LEU A C 1
ATOM 2195 O O . LEU A 1 276 ? 9.085 7.059 15.807 1.00 47.81 276 LEU A O 1
ATOM 2199 N N . HIS A 1 277 ? 7.591 5.834 14.682 1.00 48.66 277 HIS A N 1
ATOM 2200 C CA . HIS A 1 277 ? 8.361 5.941 13.413 1.00 48.66 277 HIS A CA 1
ATOM 2201 C C . HIS A 1 277 ? 7.609 6.049 12.065 1.00 48.66 277 HIS A C 1
ATOM 2203 O O . HIS A 1 277 ? 8.275 6.266 11.050 1.00 48.66 277 HIS A O 1
ATOM 2209 N N . PHE A 1 278 ? 6.275 5.945 11.974 1.00 52.12 278 PHE A N 1
ATOM 2210 C CA . PHE A 1 278 ? 5.603 5.954 10.653 1.00 52.12 278 PHE A CA 1
ATOM 2211 C C . PHE A 1 278 ? 5.296 7.349 10.079 1.00 52.12 278 PHE A C 1
ATOM 2213 O O . PHE A 1 278 ? 4.490 7.474 9.164 1.00 52.12 278 PHE A O 1
ATOM 2220 N N . ASN A 1 279 ? 5.936 8.423 10.545 1.00 47.09 279 ASN A N 1
ATOM 2221 C CA . ASN A 1 279 ? 5.557 9.804 10.196 1.00 47.09 279 ASN A CA 1
ATOM 2222 C C . ASN A 1 279 ? 5.909 10.247 8.747 1.00 47.09 279 ASN A C 1
ATOM 2224 O O . ASN A 1 279 ? 6.063 11.430 8.461 1.00 47.09 279 ASN A O 1
ATOM 2228 N N . LYS A 1 280 ? 6.100 9.298 7.822 1.00 53.50 280 LYS A N 1
ATOM 2229 C CA . LYS A 1 280 ? 6.514 9.516 6.429 1.00 53.50 280 LYS A CA 1
ATOM 2230 C C . LYS A 1 280 ? 5.714 8.598 5.490 1.00 53.50 280 LYS A C 1
ATOM 2232 O O . LYS A 1 280 ? 6.139 7.479 5.220 1.00 53.50 280 LYS A O 1
ATOM 2237 N N . GLY A 1 281 ? 4.579 9.097 4.991 1.00 63.34 281 GLY A N 1
ATOM 2238 C CA . GLY A 1 281 ? 3.803 8.575 3.849 1.00 63.34 281 GLY A CA 1
ATOM 2239 C C . GLY A 1 281 ? 3.835 7.054 3.647 1.00 63.34 281 GLY A C 1
ATOM 2240 O O . GLY A 1 281 ? 3.251 6.312 4.429 1.00 63.34 281 GLY A O 1
ATOM 2241 N N . GLN A 1 282 ? 4.566 6.608 2.616 1.00 62.50 282 GLN A N 1
ATOM 2242 C CA . GLN A 1 282 ? 4.666 5.219 2.123 1.00 62.50 282 GLN A CA 1
ATOM 2243 C C . GLN A 1 282 ? 5.158 4.154 3.126 1.00 62.50 282 GLN A C 1
ATOM 2245 O O . GLN A 1 282 ? 5.296 2.987 2.765 1.00 62.50 282 GLN A O 1
ATOM 2250 N N . TYR A 1 283 ? 5.522 4.548 4.348 1.00 70.94 283 TYR A N 1
ATOM 2251 C CA . TYR A 1 283 ? 5.942 3.634 5.412 1.00 70.94 283 TYR A CA 1
ATOM 2252 C C . TYR A 1 283 ? 4.808 3.296 6.384 1.00 70.94 283 TYR A C 1
ATOM 2254 O O . TYR A 1 283 ? 4.993 2.437 7.250 1.00 70.94 283 TYR A O 1
ATOM 2262 N N . LYS A 1 284 ? 3.657 3.972 6.259 1.00 80.69 284 LYS A N 1
ATOM 2263 C CA . LYS A 1 284 ? 2.446 3.686 7.027 1.00 80.69 284 LYS A CA 1
ATOM 2264 C C . LYS A 1 284 ? 1.727 2.456 6.457 1.00 80.69 284 LYS A C 1
ATOM 2266 O O . LYS A 1 284 ? 1.763 2.222 5.246 1.00 80.69 284 LYS A O 1
ATOM 2271 N N . PRO A 1 285 ? 1.052 1.666 7.303 1.00 88.06 285 PRO A N 1
ATOM 2272 C CA . PRO A 1 285 ? 0.042 0.734 6.823 1.00 88.06 285 PRO A CA 1
ATOM 2273 C C . PRO A 1 285 ? -1.048 1.484 6.051 1.00 88.06 285 PRO A C 1
ATOM 2275 O O . PRO A 1 285 ? -1.394 2.613 6.399 1.00 88.06 285 PRO A O 1
ATOM 2278 N N . VAL A 1 286 ? -1.578 0.849 5.013 1.00 90.94 286 VAL A N 1
ATOM 2279 C CA . VAL A 1 286 ? -2.744 1.325 4.268 1.00 90.94 286 VAL A CA 1
ATOM 2280 C C . VAL A 1 286 ? -3.951 0.566 4.786 1.00 90.94 286 VAL A C 1
ATOM 2282 O O . VAL A 1 286 ? -3.894 -0.648 4.976 1.00 90.94 286 VAL A O 1
ATOM 2285 N N . VAL A 1 287 ? -5.028 1.295 5.029 1.00 92.69 287 VAL A N 1
ATOM 2286 C CA . VAL A 1 287 ? -6.303 0.755 5.491 1.00 92.69 287 VAL A CA 1
ATOM 2287 C C . VAL A 1 287 ? -7.405 1.224 4.562 1.00 92.69 287 VAL A C 1
ATOM 2289 O O . VAL A 1 287 ? -7.336 2.330 4.016 1.00 92.69 287 VAL A O 1
ATOM 2292 N N . PHE A 1 288 ? -8.408 0.376 4.383 1.00 92.75 288 PHE A N 1
ATOM 2293 C CA . PHE A 1 288 ? -9.537 0.632 3.506 1.00 92.75 288 PHE A CA 1
ATOM 2294 C C . PHE A 1 288 ? -10.850 0.497 4.273 1.00 92.75 288 PHE A C 1
ATOM 2296 O O . PHE A 1 288 ? -10.984 -0.320 5.182 1.00 92.75 288 PHE A O 1
ATOM 2303 N N . ARG A 1 289 ? -11.832 1.310 3.889 1.00 89.38 289 ARG A N 1
ATOM 2304 C CA . ARG A 1 289 ? -13.225 1.232 4.329 1.00 89.38 289 ARG A CA 1
ATOM 2305 C C . ARG A 1 289 ? -14.090 1.242 3.090 1.00 89.38 289 ARG A C 1
ATOM 2307 O O . ARG A 1 289 ? -14.020 2.194 2.323 1.00 89.38 289 ARG A O 1
ATOM 2314 N N . ASN A 1 290 ? -14.897 0.203 2.895 1.00 86.38 290 ASN A N 1
ATOM 2315 C CA . ASN A 1 290 ? -15.786 0.095 1.733 1.00 86.38 290 ASN A CA 1
ATOM 2316 C C . ASN A 1 290 ? -15.043 0.303 0.393 1.00 86.38 290 ASN A C 1
ATOM 2318 O O . ASN A 1 290 ? -15.546 0.969 -0.504 1.00 86.38 290 ASN A O 1
ATOM 2322 N N . GLY A 1 291 ? -13.812 -0.213 0.283 1.00 81.88 291 GLY A N 1
ATOM 2323 C CA . GLY A 1 291 ? -12.956 -0.056 -0.901 1.00 81.88 291 GLY A CA 1
ATOM 2324 C C . GLY A 1 291 ? -12.206 1.280 -1.006 1.00 81.88 291 GLY A C 1
ATOM 2325 O O . GLY A 1 291 ? -11.323 1.416 -1.850 1.00 81.88 291 GLY A O 1
ATOM 2326 N N . GLU A 1 292 ? -12.477 2.254 -0.136 1.00 86.50 292 GLU A N 1
ATOM 2327 C CA . GLU A 1 292 ? -11.802 3.554 -0.140 1.00 86.50 292 GLU A CA 1
ATOM 2328 C C . GLU A 1 292 ? -10.665 3.610 0.880 1.00 86.50 292 GLU A C 1
ATOM 2330 O O . GLU A 1 292 ? -10.796 3.128 2.005 1.00 86.50 292 GLU A O 1
ATOM 2335 N N . ARG A 1 293 ? -9.533 4.225 0.513 1.00 88.31 293 ARG A N 1
ATOM 2336 C CA . ARG A 1 293 ? -8.406 4.416 1.440 1.00 88.31 293 ARG A CA 1
ATOM 2337 C C . ARG A 1 293 ? -8.774 5.412 2.534 1.00 88.31 293 ARG A C 1
ATOM 2339 O O . ARG A 1 293 ? -9.189 6.530 2.239 1.00 88.31 293 ARG A O 1
ATOM 2346 N N . VAL A 1 294 ? -8.522 5.035 3.783 1.00 88.94 294 VAL A N 1
ATOM 2347 C CA . VAL A 1 294 ? -8.733 5.886 4.963 1.00 88.94 294 VAL A CA 1
ATOM 2348 C C . VAL A 1 294 ? -7.396 6.157 5.650 1.00 88.94 294 VAL A C 1
ATOM 2350 O O . VAL A 1 294 ? -6.444 5.385 5.526 1.00 88.94 294 VAL A O 1
ATOM 2353 N N . ASP A 1 295 ? -7.304 7.273 6.371 1.00 86.50 295 ASP A N 1
ATOM 2354 C CA . ASP A 1 295 ? -6.136 7.550 7.200 1.00 86.50 295 ASP A CA 1
ATOM 2355 C C . ASP A 1 295 ? -6.001 6.511 8.330 1.00 86.50 295 ASP A C 1
ATOM 2357 O O . ASP A 1 295 ? -6.952 6.206 9.056 1.00 86.50 295 ASP A O 1
ATOM 2361 N N . PHE A 1 296 ? -4.792 5.967 8.480 1.00 85.75 296 PHE A N 1
ATOM 2362 C CA . PHE A 1 296 ? -4.499 4.927 9.464 1.00 85.75 296 PHE A CA 1
ATOM 2363 C C . PHE A 1 296 ? -4.744 5.386 10.907 1.00 85.75 296 PHE A C 1
ATOM 2365 O O . PHE A 1 296 ? -5.182 4.588 11.730 1.00 85.75 296 PHE A O 1
ATOM 2372 N N . GLU A 1 297 ? -4.465 6.648 11.237 1.00 84.00 297 GLU A N 1
ATOM 2373 C CA . GLU A 1 297 ? -4.626 7.171 12.598 1.00 84.00 297 GLU A CA 1
ATOM 2374 C C . GLU A 1 297 ? -6.101 7.376 12.945 1.00 84.00 297 GLU A C 1
ATOM 2376 O O . GLU A 1 297 ? -6.484 7.180 14.098 1.00 84.00 297 GLU A O 1
ATOM 2381 N N . VAL A 1 298 ? -6.930 7.723 11.956 1.00 85.06 298 VAL A N 1
ATOM 2382 C CA . VAL A 1 298 ? -8.392 7.768 12.112 1.00 85.06 298 VAL A CA 1
ATOM 2383 C C . VAL A 1 298 ? -8.925 6.367 12.409 1.00 85.06 298 VAL A C 1
ATOM 2385 O O . VAL A 1 298 ? -9.560 6.160 13.439 1.00 85.06 298 VAL A O 1
ATOM 2388 N N . MET A 1 299 ? -8.565 5.383 11.581 1.00 85.31 299 MET A N 1
ATOM 2389 C CA . MET A 1 299 ? -8.958 3.983 11.787 1.00 85.31 299 MET A CA 1
ATOM 2390 C C . MET A 1 299 ? -8.465 3.399 13.113 1.00 85.31 299 MET A C 1
ATOM 2392 O O . MET A 1 299 ? -9.187 2.661 13.778 1.00 85.31 299 MET A O 1
ATOM 2396 N N . ALA A 1 300 ? -7.237 3.730 13.517 1.00 84.69 300 ALA A N 1
ATOM 2397 C CA . AL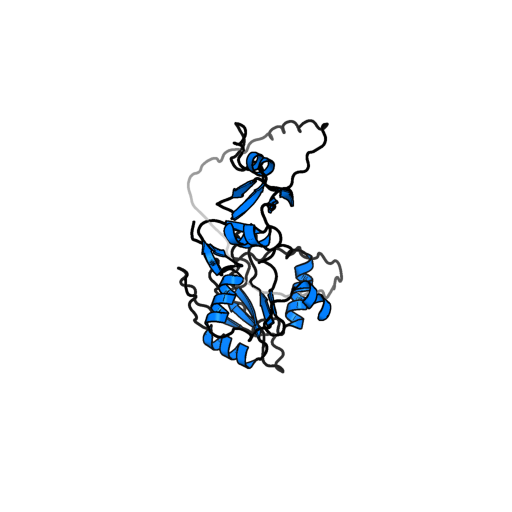A A 1 300 ? -6.672 3.259 14.775 1.00 84.69 300 ALA A CA 1
ATOM 2398 C C . ALA A 1 300 ? -7.436 3.777 15.997 1.00 84.69 300 ALA A C 1
ATOM 2400 O O . ALA A 1 300 ? -7.617 3.020 16.944 1.00 84.69 300 ALA A O 1
ATOM 2401 N N . LYS A 1 301 ? -7.908 5.029 15.967 1.00 84.25 301 LYS A N 1
ATOM 2402 C CA . LYS A 1 301 ? -8.687 5.626 17.063 1.00 84.25 301 LYS A CA 1
ATOM 2403 C C . LYS A 1 301 ? -10.104 5.070 17.171 1.00 84.25 301 LYS A C 1
ATOM 2405 O O . LYS A 1 301 ? -10.646 5.035 18.264 1.00 84.25 301 LYS A O 1
ATOM 2410 N N . GLU A 1 302 ? -10.710 4.676 16.057 1.00 83.06 302 GLU A N 1
ATOM 2411 C CA . GLU A 1 302 ? -12.080 4.145 16.037 1.00 83.06 302 GLU A CA 1
ATOM 2412 C C . GLU A 1 302 ? -12.166 2.684 16.506 1.00 83.06 302 GLU A C 1
ATOM 2414 O O . GLU A 1 302 ? -13.233 2.225 16.908 1.00 83.06 302 GLU A O 1
ATOM 2419 N N . LEU A 1 303 ? -11.058 1.941 16.422 1.00 77.25 303 LEU A N 1
ATOM 2420 C CA . LEU A 1 303 ? -10.993 0.516 16.762 1.00 77.25 303 LEU A CA 1
ATOM 2421 C C . LEU A 1 303 ? -10.383 0.223 18.144 1.00 77.25 303 LEU A C 1
ATOM 2423 O O . LEU A 1 303 ? -10.408 -0.946 18.562 1.00 77.25 303 LEU A O 1
ATOM 2427 N N . ASP A 1 304 ? -9.831 1.237 18.814 1.00 63.94 304 ASP A N 1
ATOM 2428 C CA . ASP A 1 304 ? -9.388 1.190 20.219 1.00 63.94 304 ASP A CA 1
ATOM 2429 C C . ASP A 1 304 ? -10.589 1.226 21.176 1.00 63.94 304 ASP A C 1
ATOM 2431 O O . ASP A 1 304 ? -10.626 0.341 22.067 1.00 63.94 304 ASP A O 1
#

Secondary structure (DSSP, 8-state):
-PPEEPTTT--EESSEEE-TTT--EEEHHHHHHHH-S-EE-TTT--EES-EEE-TTT-BEEEHHHHHHHHSPPPTTS-TT---S---PPPS-PPPPPPPPPPP--PPPPPP---------------------------------------PPPPTTTS-SS--GGGG--TTS---EEEEE---TT--HHHHHHHHIIIIITTSEEEEE--EETTTTEE-SEEEEEESSHHHHHHHHHHHTT-B-SSSS---B-EEEE-SS-SHHHHHHHHHHHHTTT--SGGGSPEEEETTEEE-HHHHHHHH-

Sequence (304 aa):
MPPASCTRCRQHKEYGHRDVDSLYWYCEDCWLTFCGRRRRCALCRALKDEGHVDQVLDYWYCLPCWDRRTAPAPPGYSPYWPPPGGYAAPPGYPPPGGYPPPLHPYPPPLGGPGYGRRSASGSRSRSRSRSRGKGARKRNASAAGFKKEFKPYHATSVPKDTDLAANATADEPPTTAMLRNIPSKFTQQSLLEEIDAEGFNGLYDFFYLPMDVRNKTNVGYAFVNFLEPDDMARFSRHFEGYRFKNNNSQKIATVSPAHVQGLKRNIQQLSKKAVLHFNKGQYKPVVFRNGERVDFEVMAKELD

pLDDT: mean 70.86, std 23.65, range [27.52, 97.62]